Protein AF-A0A520CL35-F1 (afdb_monomer_lite)

Structure (mmCIF, N/CA/C/O backbone):
data_AF-A0A520CL35-F1
#
_entry.id   AF-A0A520CL35-F1
#
loop_
_atom_site.group_PDB
_atom_site.id
_atom_site.type_symbol
_atom_site.label_atom_id
_atom_site.label_alt_id
_atom_site.label_comp_id
_atom_site.label_asym_id
_atom_site.label_entity_id
_atom_site.label_seq_id
_atom_site.pdbx_PDB_ins_code
_atom_site.Cartn_x
_atom_site.Cartn_y
_atom_site.Cartn_z
_atom_site.occupancy
_atom_site.B_iso_or_equiv
_atom_site.auth_seq_id
_atom_site.auth_comp_id
_atom_site.auth_asym_id
_atom_site.auth_atom_id
_atom_site.pdbx_PDB_model_num
ATOM 1 N N . MET A 1 1 ? 22.402 -50.944 6.843 1.00 39.28 1 MET A N 1
ATOM 2 C CA . MET A 1 1 ? 23.433 -50.286 6.013 1.00 39.28 1 MET A CA 1
ATOM 3 C C . MET A 1 1 ? 22.703 -49.620 4.855 1.00 39.28 1 MET A C 1
ATOM 5 O O . MET A 1 1 ? 22.627 -50.189 3.781 1.00 39.28 1 MET A O 1
ATOM 9 N N . GLU A 1 2 ? 21.904 -48.573 5.047 1.00 36.03 2 GLU A N 1
ATOM 10 C CA . GLU A 1 2 ? 22.217 -47.268 5.656 1.00 36.03 2 GLU A CA 1
ATOM 11 C C . GLU A 1 2 ? 23.500 -46.657 5.095 1.00 36.03 2 GLU A C 1
ATOM 13 O O . GLU A 1 2 ? 24.588 -47.029 5.513 1.00 36.03 2 GLU A O 1
ATOM 18 N N . HIS A 1 3 ? 23.336 -45.736 4.143 1.00 33.81 3 HIS A N 1
ATOM 19 C CA . HIS A 1 3 ? 23.787 -44.357 4.310 1.00 33.81 3 HIS A CA 1
ATOM 20 C C . HIS A 1 3 ? 22.843 -43.427 3.537 1.00 33.81 3 HIS A C 1
ATOM 22 O O . HIS A 1 3 ? 22.835 -43.381 2.309 1.00 33.81 3 HIS A O 1
ATOM 28 N N . GLN A 1 4 ? 21.998 -42.730 4.299 1.00 32.56 4 GLN A N 1
ATOM 29 C CA . GLN A 1 4 ? 21.278 -41.537 3.875 1.00 32.56 4 GLN A CA 1
ATOM 30 C C . GLN A 1 4 ? 22.304 -40.413 3.688 1.00 32.56 4 GLN A C 1
ATOM 32 O O . GLN A 1 4 ? 23.063 -40.114 4.607 1.00 32.56 4 GLN A O 1
ATOM 37 N N . GLY A 1 5 ? 22.349 -39.816 2.498 1.00 34.53 5 GLY A N 1
ATOM 38 C CA . GLY A 1 5 ? 23.099 -38.588 2.254 1.00 34.53 5 GLY A CA 1
ATOM 39 C C . GLY A 1 5 ? 22.257 -37.389 2.671 1.00 34.53 5 GLY A C 1
ATOM 40 O O . GLY A 1 5 ? 21.309 -37.031 1.975 1.00 34.53 5 GLY A O 1
ATOM 41 N N . GLU A 1 6 ? 22.586 -36.801 3.818 1.00 35.53 6 GLU A N 1
ATOM 42 C CA . GLU A 1 6 ? 22.073 -35.511 4.279 1.00 35.53 6 GLU A CA 1
ATOM 43 C C . GLU A 1 6 ? 22.369 -34.410 3.250 1.00 35.53 6 GLU A C 1
ATOM 45 O O . GLU A 1 6 ? 23.521 -34.059 3.000 1.00 35.53 6 GLU A O 1
ATOM 50 N N . LEU A 1 7 ? 21.316 -33.820 2.681 1.00 34.22 7 LEU A N 1
ATOM 51 C CA . LEU A 1 7 ? 21.396 -32.530 2.002 1.00 34.22 7 LEU A CA 1
ATOM 52 C C . LEU A 1 7 ? 21.350 -31.436 3.072 1.00 34.22 7 LEU A C 1
ATOM 54 O O . LEU A 1 7 ? 20.287 -30.950 3.456 1.00 34.22 7 LEU A O 1
ATOM 58 N N . THR A 1 8 ? 22.521 -31.066 3.582 1.00 33.25 8 THR A N 1
ATOM 59 C CA . THR A 1 8 ? 22.696 -29.870 4.404 1.00 33.25 8 THR A CA 1
ATOM 60 C C . THR A 1 8 ? 22.488 -28.635 3.528 1.00 33.25 8 THR A C 1
ATOM 62 O O . THR A 1 8 ? 23.316 -28.288 2.689 1.00 33.25 8 THR A O 1
ATOM 65 N N . ALA A 1 9 ? 21.359 -27.953 3.725 1.00 31.66 9 ALA A N 1
ATOM 66 C CA . ALA A 1 9 ? 21.139 -26.610 3.210 1.00 31.66 9 ALA A CA 1
ATOM 67 C C . ALA A 1 9 ? 22.116 -25.655 3.909 1.00 31.66 9 ALA A C 1
ATOM 69 O O . ALA A 1 9 ? 21.885 -25.204 5.032 1.00 31.66 9 ALA A O 1
ATOM 70 N N . THR A 1 10 ? 23.241 -25.360 3.263 1.00 31.11 10 THR A N 1
ATOM 71 C CA . THR A 1 10 ? 24.134 -24.295 3.709 1.00 31.11 10 THR A CA 1
ATOM 72 C C . THR A 1 10 ? 23.437 -22.960 3.487 1.00 31.11 10 THR A C 1
ATOM 74 O O . THR A 1 10 ? 23.320 -22.482 2.361 1.00 31.11 10 THR A O 1
ATOM 77 N N . CYS A 1 11 ? 22.967 -22.374 4.587 1.00 28.03 11 CYS A N 1
ATOM 78 C CA . CYS A 1 11 ? 22.570 -20.979 4.691 1.00 28.03 11 CYS A CA 1
ATOM 79 C C . CYS A 1 11 ? 23.774 -20.110 4.305 1.00 28.03 11 CYS A C 1
ATOM 81 O O . CYS A 1 11 ? 24.693 -19.905 5.099 1.00 28.03 11 CYS A O 1
ATOM 83 N N . THR A 1 12 ? 23.820 -19.662 3.052 1.00 34.00 12 THR A N 1
ATOM 84 C CA . THR A 1 12 ? 24.813 -18.688 2.611 1.00 34.00 12 THR A CA 1
ATOM 85 C C . THR A 1 12 ? 24.400 -17.336 3.170 1.00 34.00 12 THR A C 1
ATOM 87 O O . THR A 1 12 ? 23.542 -16.647 2.624 1.00 34.00 12 THR A O 1
ATOM 90 N N . THR A 1 13 ? 24.998 -16.974 4.300 1.00 34.62 13 THR A N 1
ATOM 91 C CA . THR A 1 13 ? 24.974 -15.619 4.838 1.00 34.62 13 THR A CA 1
ATOM 92 C C . THR A 1 13 ? 25.443 -14.671 3.739 1.00 34.62 13 THR A C 1
ATOM 94 O O . THR A 1 13 ? 26.611 -14.710 3.346 1.00 34.62 13 THR A O 1
ATOM 97 N N . ILE A 1 14 ? 24.536 -13.838 3.224 1.00 39.62 14 ILE A N 1
ATOM 98 C CA . ILE A 1 14 ? 24.864 -12.727 2.328 1.00 39.62 14 ILE A CA 1
ATOM 99 C C . ILE A 1 14 ? 25.685 -11.737 3.162 1.00 39.62 14 ILE A C 1
ATOM 101 O O . ILE A 1 14 ? 25.154 -10.847 3.821 1.00 39.62 14 ILE A O 1
ATOM 105 N N . LYS A 1 15 ? 27.001 -11.957 3.205 1.00 32.69 15 LYS A N 1
ATOM 106 C CA . LYS A 1 15 ? 27.967 -10.963 3.658 1.00 32.69 15 LYS A CA 1
ATOM 107 C C . LYS A 1 15 ? 27.952 -9.842 2.632 1.00 32.69 15 LYS A C 1
ATOM 109 O O . LYS A 1 15 ? 28.372 -10.048 1.501 1.00 32.69 15 LYS A O 1
ATOM 114 N N . GLU A 1 16 ? 27.433 -8.696 3.059 1.00 36.59 16 GLU A N 1
ATOM 115 C CA . GLU A 1 16 ? 27.820 -7.369 2.579 1.00 36.59 16 GLU A CA 1
ATOM 116 C C . GLU A 1 16 ? 28.024 -7.283 1.062 1.00 36.59 16 GLU A C 1
ATOM 118 O O . GLU A 1 16 ? 29.105 -6.955 0.573 1.00 36.59 16 GLU A O 1
ATOM 123 N N . MET A 1 17 ? 26.950 -7.499 0.295 1.00 31.75 17 MET A N 1
ATOM 124 C CA . MET A 1 17 ? 26.860 -6.780 -0.969 1.00 31.75 17 MET A CA 1
ATOM 125 C C . MET A 1 17 ? 26.770 -5.303 -0.599 1.00 31.75 17 MET A C 1
ATOM 127 O O . MET A 1 17 ? 25.707 -4.808 -0.228 1.00 31.75 17 MET A O 1
ATOM 131 N N . HIS A 1 18 ? 27.912 -4.617 -0.654 1.00 28.62 18 HIS A N 1
ATOM 132 C CA . HIS A 1 18 ? 27.962 -3.180 -0.853 1.00 28.62 18 HIS A CA 1
ATOM 133 C C . HIS A 1 18 ? 27.168 -2.901 -2.130 1.00 28.62 18 HIS A C 1
ATOM 135 O O . HIS A 1 18 ? 27.704 -2.907 -3.237 1.00 28.62 18 HIS A O 1
ATOM 141 N N . ILE A 1 19 ? 25.859 -2.706 -1.980 1.00 35.34 19 ILE A N 1
ATOM 142 C CA . ILE A 1 19 ? 25.048 -2.025 -2.971 1.00 35.34 19 ILE A CA 1
ATOM 143 C C . ILE A 1 19 ? 25.606 -0.609 -2.943 1.00 35.34 19 ILE A C 1
ATOM 145 O O . ILE A 1 19 ? 25.191 0.226 -2.142 1.00 35.34 19 ILE A O 1
ATOM 149 N N . MET A 1 20 ? 26.620 -0.356 -3.770 1.00 28.45 20 MET A N 1
ATOM 150 C CA . MET A 1 20 ? 26.903 0.992 -4.220 1.00 28.45 20 MET A CA 1
ATOM 151 C C . MET A 1 20 ? 25.646 1.396 -4.979 1.00 28.45 20 MET A C 1
ATOM 153 O O . MET A 1 20 ? 25.518 1.136 -6.172 1.00 28.45 20 MET A O 1
ATOM 157 N N . ALA A 1 21 ? 24.663 1.931 -4.253 1.00 32.97 21 ALA A N 1
ATOM 158 C CA . ALA A 1 21 ? 23.584 2.685 -4.843 1.00 32.97 21 ALA A CA 1
ATOM 159 C C . ALA A 1 21 ? 24.293 3.829 -5.554 1.00 32.97 21 ALA A C 1
ATOM 161 O O . ALA A 1 21 ? 24.727 4.793 -4.924 1.00 32.97 21 ALA A O 1
ATOM 162 N N . THR A 1 22 ? 24.542 3.650 -6.849 1.00 36.41 22 THR A N 1
ATOM 163 C CA . THR A 1 22 ? 25.027 4.719 -7.697 1.00 36.41 22 THR A CA 1
ATOM 164 C C . THR A 1 22 ? 23.965 5.790 -7.571 1.00 36.41 22 THR A C 1
ATOM 166 O O . THR A 1 22 ? 22.842 5.617 -8.043 1.00 36.41 22 THR A O 1
ATOM 169 N N . VAL A 1 23 ? 24.279 6.844 -6.820 1.00 36.47 23 VAL A N 1
ATOM 170 C CA . VAL A 1 23 ? 23.448 8.035 -6.769 1.00 36.47 23 VAL A CA 1
ATOM 171 C C . VAL A 1 23 ? 23.358 8.471 -8.219 1.00 36.47 23 VAL A C 1
ATOM 173 O O . VAL A 1 23 ? 24.362 8.870 -8.809 1.00 36.47 23 VAL A O 1
ATOM 176 N N . ILE A 1 24 ? 22.187 8.296 -8.828 1.00 42.53 24 ILE A N 1
ATOM 177 C CA . ILE A 1 24 ? 21.908 8.847 -10.145 1.00 42.53 24 ILE A CA 1
ATOM 178 C C . ILE A 1 24 ? 21.856 10.351 -9.904 1.00 42.53 24 ILE A C 1
ATOM 180 O O . ILE A 1 24 ? 20.818 10.903 -9.550 1.00 42.53 24 ILE A O 1
ATOM 184 N N . VAL A 1 25 ? 23.020 10.995 -9.979 1.00 41.44 25 VAL A N 1
ATOM 185 C CA . VAL A 1 25 ? 23.134 12.445 -9.901 1.00 41.44 25 VAL A CA 1
ATOM 186 C C . VAL A 1 25 ? 22.386 12.965 -11.119 1.00 41.44 25 VAL A C 1
ATOM 188 O O . VAL A 1 25 ? 22.816 12.771 -12.257 1.00 41.44 25 VAL A O 1
ATOM 191 N N . ALA A 1 26 ? 21.211 13.548 -10.889 1.00 45.88 26 ALA A N 1
ATOM 192 C CA . ALA A 1 26 ? 20.504 14.268 -11.930 1.00 45.88 26 ALA A CA 1
ATOM 193 C C . ALA A 1 26 ? 21.436 15.397 -12.405 1.00 45.88 26 ALA A C 1
ATOM 195 O O . ALA A 1 26 ? 21.879 16.186 -11.569 1.00 45.88 26 ALA A O 1
ATOM 196 N N . PRO A 1 27 ? 21.794 15.472 -13.698 1.00 44.88 27 PRO A N 1
ATOM 197 C CA . PRO A 1 27 ? 22.591 16.580 -14.188 1.00 44.88 27 PRO A CA 1
ATOM 198 C C . PRO A 1 27 ? 21.788 17.870 -14.002 1.00 44.88 27 PRO A C 1
ATOM 200 O O . PRO A 1 27 ? 20.633 17.962 -14.425 1.00 44.88 27 PRO A O 1
ATOM 203 N N . GLU A 1 28 ? 22.400 18.847 -13.335 1.00 40.16 28 GLU A N 1
ATOM 204 C CA . GLU A 1 28 ? 21.839 20.180 -13.155 1.00 40.16 28 GLU A CA 1
ATOM 205 C C . GLU A 1 28 ? 21.703 20.860 -14.523 1.00 40.16 28 GLU A C 1
ATOM 207 O O . GLU A 1 28 ? 22.684 21.131 -15.215 1.00 40.16 28 GLU A O 1
ATOM 212 N N . GLY A 1 29 ? 20.464 21.121 -14.933 1.00 42.72 29 GLY A N 1
ATOM 213 C CA . GLY A 1 29 ? 20.152 21.870 -16.142 1.00 42.72 29 GLY A CA 1
ATOM 214 C C . GLY A 1 29 ? 18.674 22.271 -16.153 1.00 42.72 29 GLY A C 1
ATOM 215 O O . GLY A 1 29 ? 17.830 21.452 -15.792 1.00 42.72 29 GLY A O 1
ATOM 216 N N . PRO A 1 30 ? 18.324 23.499 -16.571 1.00 35.75 30 PRO A N 1
ATOM 217 C CA . PRO A 1 30 ? 16.993 24.075 -16.349 1.00 35.75 30 PRO A CA 1
ATOM 218 C C . PRO A 1 30 ? 15.834 23.422 -17.131 1.00 35.75 30 PRO A C 1
ATOM 220 O O . PRO A 1 30 ? 14.694 23.822 -16.927 1.00 35.75 30 PRO A O 1
ATOM 223 N N . TYR A 1 31 ? 16.090 22.432 -18.002 1.00 46.78 31 TYR A N 1
ATOM 224 C CA . TYR A 1 31 ? 15.076 21.830 -18.889 1.00 46.78 31 TYR A CA 1
ATOM 225 C C . TYR A 1 31 ? 15.299 20.342 -19.228 1.00 46.78 31 TYR A C 1
ATOM 227 O O . TYR A 1 31 ? 14.801 19.862 -20.243 1.00 46.78 31 TYR A O 1
ATOM 235 N N . SER A 1 32 ? 16.050 19.582 -18.426 1.00 54.56 32 SER A N 1
ATOM 236 C CA . SER A 1 32 ? 16.087 18.126 -18.637 1.00 54.56 32 SER A CA 1
ATOM 237 C C . SER A 1 32 ? 14.826 17.506 -18.038 1.00 54.56 32 SER A C 1
ATOM 239 O O . SER A 1 32 ? 14.590 17.734 -16.854 1.00 54.56 32 SER A O 1
ATOM 241 N N . PRO A 1 33 ? 14.020 16.728 -18.783 1.00 63.91 33 PRO A N 1
ATOM 242 C CA . PRO A 1 33 ? 12.884 16.044 -18.188 1.00 63.91 33 PRO A CA 1
ATOM 243 C C . PRO A 1 33 ? 13.415 15.091 -17.099 1.00 63.91 33 PRO A C 1
ATOM 245 O O . PRO A 1 33 ? 14.422 14.390 -17.281 1.00 63.91 33 PRO A O 1
ATOM 248 N N . ILE A 1 34 ? 12.777 15.142 -15.931 1.00 74.56 34 ILE A N 1
ATOM 249 C CA . ILE A 1 34 ? 13.113 14.365 -14.733 1.00 74.56 34 ILE A CA 1
ATOM 250 C C . ILE A 1 34 ? 11.932 13.441 -14.467 1.00 74.56 34 ILE A C 1
ATOM 252 O O . ILE A 1 34 ? 10.786 13.872 -14.567 1.00 74.56 34 ILE A O 1
ATOM 256 N N . ALA A 1 35 ? 12.217 12.187 -14.119 1.00 80.19 35 ALA A N 1
ATOM 257 C CA . ALA A 1 35 ? 11.187 11.261 -13.679 1.00 80.19 35 ALA A CA 1
ATOM 258 C C . ALA A 1 35 ? 10.477 11.831 -12.441 1.00 80.19 35 ALA A C 1
ATOM 260 O O . ALA A 1 35 ? 11.110 12.082 -11.413 1.00 80.19 35 ALA A O 1
ATOM 261 N N . GLY A 1 36 ? 9.172 12.050 -12.563 1.00 75.81 36 GLY A N 1
ATOM 262 C CA . GLY A 1 36 ? 8.303 12.389 -11.450 1.00 75.81 36 GLY A CA 1
ATOM 263 C C . GLY A 1 36 ? 8.026 11.175 -10.553 1.00 75.81 36 GLY A C 1
ATOM 264 O O . GLY A 1 36 ? 8.437 10.054 -10.868 1.00 75.81 36 GLY A O 1
ATOM 265 N N . PRO A 1 37 ? 7.310 11.378 -9.434 1.00 75.00 37 PRO A N 1
ATOM 266 C CA . PRO A 1 37 ? 6.935 10.296 -8.520 1.00 75.00 37 PRO A CA 1
ATOM 267 C C . PRO A 1 37 ? 6.114 9.197 -9.212 1.00 75.00 37 PRO A C 1
ATOM 269 O O . PRO A 1 37 ? 6.293 8.016 -8.915 1.00 75.00 37 PRO A O 1
ATOM 272 N N . ASP A 1 38 ? 5.298 9.577 -10.196 1.00 82.56 38 ASP A N 1
ATOM 273 C CA . ASP A 1 38 ? 4.404 8.665 -10.912 1.00 82.56 38 ASP A CA 1
ATOM 274 C C . ASP A 1 38 ? 5.010 8.130 -12.210 1.00 82.56 38 ASP A C 1
ATOM 276 O O . ASP A 1 38 ? 4.367 7.361 -12.924 1.00 82.56 38 ASP A O 1
ATOM 280 N N . SER A 1 39 ? 6.263 8.459 -12.527 1.00 85.38 39 SER A N 1
ATOM 281 C CA . SER A 1 39 ? 6.890 7.983 -13.756 1.00 85.38 39 SER A CA 1
ATOM 282 C C . SER A 1 39 ? 7.257 6.498 -13.662 1.00 85.38 39 SER A C 1
ATOM 284 O O . SER A 1 39 ? 7.782 5.999 -12.660 1.00 85.38 39 SER A O 1
ATOM 286 N N . LEU A 1 40 ? 6.995 5.765 -14.740 1.00 88.12 40 LEU A N 1
ATOM 287 C CA . LEU A 1 40 ? 7.548 4.436 -14.947 1.00 88.12 40 LEU A CA 1
ATOM 288 C C . LEU A 1 40 ? 9.016 4.595 -15.332 1.00 88.12 40 LEU A C 1
ATOM 290 O O . LEU A 1 40 ? 9.324 5.257 -16.320 1.00 88.12 40 LEU A O 1
ATOM 294 N N . THR A 1 41 ? 9.916 3.982 -14.567 1.00 91.19 41 THR A N 1
ATOM 295 C CA . THR A 1 41 ? 11.361 4.081 -14.788 1.00 91.19 41 THR A CA 1
ATOM 296 C C . THR A 1 41 ? 11.962 2.742 -15.200 1.00 91.19 41 THR A C 1
ATOM 298 O O . THR A 1 41 ? 11.488 1.663 -14.838 1.00 91.19 41 THR A O 1
ATOM 301 N N . PHE A 1 42 ? 13.039 2.820 -15.970 1.00 90.88 42 PHE A N 1
ATOM 302 C CA . PHE A 1 42 ? 13.858 1.701 -16.397 1.00 90.88 42 PHE A CA 1
ATOM 303 C C . PHE A 1 42 ? 15.332 2.097 -16.294 1.00 90.88 42 PHE A C 1
ATOM 305 O O . PHE A 1 42 ? 15.719 3.199 -16.677 1.00 90.88 42 PHE A O 1
ATOM 312 N N . CYS A 1 43 ? 16.165 1.181 -15.808 1.00 89.44 43 CYS A N 1
ATOM 313 C CA . CYS A 1 43 ? 17.615 1.317 -15.840 1.00 89.44 43 CYS A CA 1
ATOM 314 C C . CYS A 1 43 ? 18.223 0.006 -16.350 1.00 89.44 43 CYS A C 1
ATOM 316 O O . CYS A 1 43 ? 17.897 -1.065 -15.834 1.00 89.44 43 CYS A O 1
ATOM 318 N N . GLY A 1 44 ? 19.066 0.073 -17.378 1.00 88.94 44 GLY A N 1
ATOM 319 C CA . GLY A 1 44 ? 19.664 -1.105 -18.009 1.00 88.94 44 GLY A CA 1
ATOM 320 C C . GLY A 1 44 ? 20.177 -0.818 -19.417 1.00 88.94 44 GLY A C 1
ATOM 321 O O . GLY A 1 44 ? 20.364 0.334 -19.779 1.00 88.94 44 GLY A O 1
ATOM 322 N N . GLY A 1 45 ? 20.400 -1.856 -20.224 1.00 90.00 45 GLY A N 1
ATOM 323 C CA . GLY A 1 45 ? 20.848 -1.694 -21.614 1.00 90.00 45 GLY A CA 1
ATOM 324 C C . GLY A 1 45 ? 19.713 -1.395 -22.602 1.00 90.00 45 GLY A C 1
ATOM 325 O O . GLY A 1 45 ? 18.573 -1.820 -22.385 1.00 90.00 45 GLY A O 1
ATOM 326 N N . LEU A 1 46 ? 20.036 -0.747 -23.732 1.00 89.94 46 LEU A N 1
ATOM 327 C CA . LEU A 1 46 ? 19.077 -0.424 -24.807 1.00 89.94 46 LEU A CA 1
ATOM 328 C C . LEU A 1 46 ? 18.308 -1.644 -25.320 1.00 89.94 46 LEU A C 1
ATOM 330 O O . LEU A 1 46 ? 17.097 -1.577 -25.513 1.00 89.94 46 LEU A O 1
ATOM 334 N N . LEU A 1 47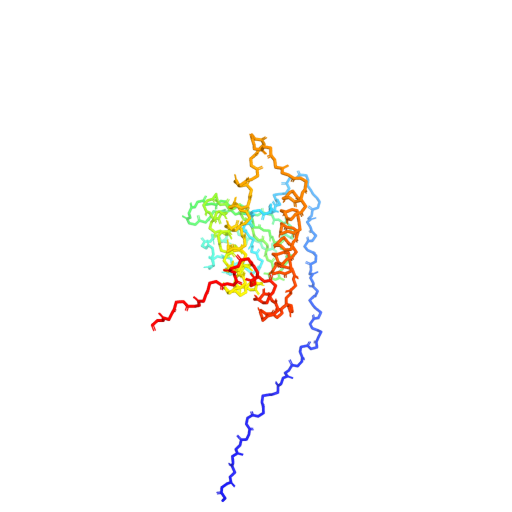 ? 18.982 -2.785 -25.487 1.00 90.38 47 LEU A N 1
ATOM 335 C CA . LEU A 1 47 ? 18.331 -4.010 -25.958 1.00 90.38 47 LEU A CA 1
ATOM 336 C C . LEU A 1 47 ? 17.234 -4.484 -24.991 1.00 90.38 47 LEU A C 1
ATOM 338 O O . LEU A 1 47 ? 16.171 -4.937 -25.414 1.00 90.38 47 LEU A O 1
ATOM 342 N N . ALA A 1 48 ? 17.479 -4.370 -23.684 1.00 90.81 48 ALA A N 1
ATOM 343 C CA . ALA A 1 48 ? 16.504 -4.737 -22.664 1.00 90.81 48 ALA A CA 1
ATOM 344 C C . ALA A 1 48 ? 15.342 -3.734 -22.609 1.00 90.81 48 ALA A C 1
ATOM 346 O O . ALA A 1 48 ? 14.196 -4.155 -22.444 1.00 90.81 48 ALA A O 1
ATOM 347 N N . LEU A 1 49 ? 15.623 -2.442 -22.807 1.00 90.38 49 LEU A N 1
ATOM 348 C CA . LEU A 1 49 ? 14.608 -1.395 -22.921 1.00 90.38 49 LEU A CA 1
ATOM 349 C C . LEU A 1 49 ? 13.664 -1.668 -24.101 1.00 90.38 49 LEU A C 1
ATOM 351 O O . LEU A 1 49 ? 12.450 -1.737 -23.912 1.00 90.38 49 LEU A O 1
ATOM 355 N N . SER A 1 50 ? 14.226 -1.915 -25.289 1.00 92.56 50 SER A N 1
ATOM 356 C CA . SER A 1 50 ? 13.460 -2.235 -26.497 1.00 92.56 50 SER A CA 1
ATOM 357 C C . SER A 1 50 ? 12.621 -3.504 -26.317 1.00 92.56 50 SER A C 1
ATOM 359 O O . SER A 1 50 ? 11.417 -3.496 -26.558 1.00 92.56 50 SER A O 1
ATOM 361 N N . LYS A 1 51 ? 13.209 -4.582 -25.781 1.00 92.44 51 LYS A N 1
ATOM 362 C CA . LYS A 1 51 ? 12.496 -5.849 -25.561 1.00 92.44 51 LYS A CA 1
ATOM 363 C C . LYS A 1 51 ? 11.350 -5.735 -24.551 1.00 92.44 51 LYS A C 1
ATOM 365 O O . LYS A 1 51 ? 10.323 -6.384 -24.727 1.00 92.44 51 LYS A O 1
ATOM 370 N N . ARG A 1 52 ? 11.540 -4.982 -23.463 1.00 91.69 52 ARG A N 1
ATOM 371 C CA . ARG A 1 52 ? 10.565 -4.904 -22.363 1.00 91.69 52 ARG A CA 1
ATOM 372 C C . ARG A 1 52 ? 9.437 -3.917 -22.645 1.00 91.69 52 ARG A C 1
ATOM 374 O O . ARG A 1 52 ? 8.312 -4.169 -22.227 1.00 91.69 52 ARG A O 1
ATOM 381 N N . HIS A 1 53 ? 9.744 -2.814 -23.319 1.00 91.62 53 HIS A N 1
ATOM 382 C CA . HIS A 1 53 ? 8.810 -1.704 -23.504 1.00 91.62 53 HIS A CA 1
ATOM 383 C C . HIS A 1 53 ? 8.437 -1.452 -24.973 1.00 91.62 53 HIS A C 1
ATOM 385 O O . HIS A 1 53 ? 7.639 -0.563 -25.247 1.00 91.62 53 HIS A O 1
ATOM 391 N N . GLY A 1 54 ? 8.975 -2.230 -25.918 1.00 90.88 54 GLY A N 1
ATOM 392 C CA . GLY A 1 54 ? 8.659 -2.110 -27.347 1.00 90.88 54 GLY A CA 1
ATOM 393 C C . GLY A 1 54 ? 9.160 -0.812 -27.979 1.00 90.88 54 GLY A C 1
ATOM 394 O O . GLY A 1 54 ? 8.638 -0.388 -29.003 1.00 90.88 54 GLY A O 1
ATOM 395 N N . ILE A 1 55 ? 10.129 -0.159 -27.342 1.00 92.25 55 ILE A N 1
ATOM 396 C CA . ILE A 1 55 ? 10.650 1.138 -27.760 1.00 92.25 55 ILE A CA 1
ATOM 397 C C . ILE A 1 55 ? 11.642 0.947 -28.908 1.00 92.25 55 ILE A C 1
ATOM 399 O O . ILE A 1 55 ? 12.515 0.073 -28.842 1.00 92.25 55 ILE A O 1
ATOM 403 N N . ASP A 1 56 ? 11.53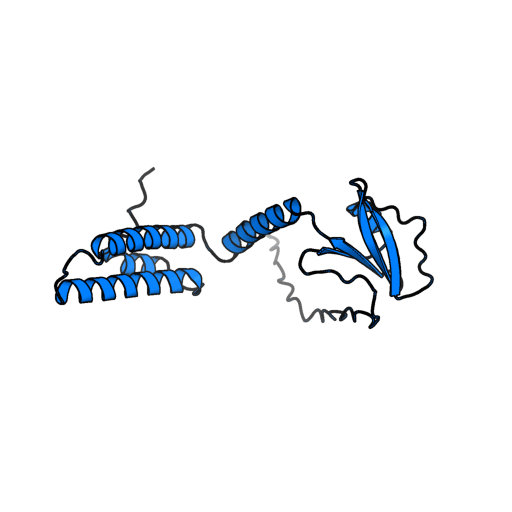8 1.791 -29.935 1.00 90.88 56 ASP A N 1
ATOM 404 C CA . ASP A 1 56 ? 12.546 1.873 -30.989 1.00 90.88 56 ASP A CA 1
ATOM 405 C C . ASP A 1 56 ? 13.798 2.596 -30.473 1.00 90.88 56 ASP A C 1
ATOM 407 O O . ASP A 1 56 ? 13.748 3.764 -30.072 1.00 90.88 56 ASP A O 1
ATOM 411 N N . THR A 1 57 ? 14.919 1.875 -30.469 1.00 90.31 57 THR A N 1
ATOM 412 C CA . THR A 1 57 ? 16.232 2.351 -30.019 1.00 90.31 57 THR A CA 1
ATOM 413 C C . THR A 1 57 ? 17.233 2.497 -31.164 1.00 90.31 57 THR A C 1
ATOM 415 O O . THR A 1 57 ? 18.398 2.781 -30.901 1.00 90.31 57 THR A O 1
ATOM 418 N N . ALA A 1 58 ? 16.828 2.296 -32.425 1.00 88.31 58 ALA A N 1
ATOM 419 C CA . ALA A 1 58 ? 17.749 2.249 -33.567 1.00 88.31 58 ALA A CA 1
ATOM 420 C C . ALA A 1 58 ? 18.545 3.551 -33.769 1.00 88.31 58 ALA A C 1
ATOM 422 O O . ALA A 1 58 ? 19.673 3.518 -34.251 1.00 88.31 58 ALA A O 1
ATOM 423 N N . ASN A 1 59 ? 17.971 4.688 -33.365 1.00 86.31 59 ASN A N 1
ATOM 424 C CA . ASN A 1 59 ? 18.566 6.016 -33.527 1.00 86.31 59 ASN A CA 1
ATOM 425 C C . ASN A 1 59 ? 19.269 6.542 -32.259 1.00 86.31 59 ASN A C 1
ATOM 427 O O . ASN A 1 59 ? 19.610 7.724 -32.196 1.00 86.31 59 ASN A O 1
ATOM 431 N N . MET A 1 60 ? 19.450 5.706 -31.232 1.00 90.06 60 MET A N 1
ATOM 432 C CA . MET A 1 60 ? 20.082 6.109 -29.973 1.00 90.06 60 MET A CA 1
ATOM 433 C C . MET A 1 60 ? 21.569 5.768 -30.000 1.00 90.06 60 MET A C 1
ATOM 435 O O . MET A 1 60 ? 21.939 4.597 -29.993 1.00 90.06 60 MET A O 1
ATOM 439 N N . ALA A 1 61 ? 22.414 6.797 -30.018 1.00 86.44 61 ALA A N 1
ATOM 440 C CA . ALA A 1 61 ? 23.863 6.650 -29.969 1.00 86.44 61 ALA A CA 1
ATOM 441 C C . ALA A 1 61 ? 24.386 6.774 -28.529 1.00 86.44 61 ALA A C 1
ATOM 443 O O . ALA A 1 61 ? 23.928 7.614 -27.749 1.00 86.44 61 ALA A O 1
ATOM 444 N N . ASP A 1 62 ? 25.378 5.957 -28.196 1.00 83.94 62 ASP A N 1
ATOM 445 C CA . ASP A 1 62 ? 26.145 5.947 -26.946 1.00 83.94 62 ASP A CA 1
ATOM 446 C C . ASP A 1 62 ? 27.314 6.954 -26.964 1.00 83.94 62 ASP A C 1
ATOM 448 O O . ASP A 1 62 ? 28.315 6.805 -26.266 1.00 83.94 62 ASP A O 1
ATOM 452 N N . ASP A 1 63 ? 27.187 8.014 -27.763 1.00 81.06 63 ASP A N 1
ATOM 453 C CA . ASP A 1 63 ? 28.255 8.970 -28.053 1.00 81.06 63 ASP A CA 1
ATOM 454 C C . ASP A 1 63 ? 28.422 10.056 -26.980 1.00 81.06 63 ASP A C 1
ATOM 456 O O . ASP A 1 63 ? 29.503 10.634 -26.840 1.00 81.06 63 ASP A O 1
ATOM 460 N N . GLN A 1 64 ? 27.371 10.339 -26.203 1.00 81.50 64 GLN A N 1
ATOM 461 C CA . GLN A 1 64 ? 27.368 11.443 -25.247 1.00 81.50 64 GLN A CA 1
ATOM 462 C C . GLN A 1 64 ? 26.590 11.125 -23.964 1.00 81.50 64 GLN A C 1
ATOM 464 O O . GLN A 1 64 ? 25.360 11.028 -23.957 1.00 81.50 64 GLN A O 1
ATOM 469 N N . ILE A 1 65 ? 27.310 11.027 -22.840 1.00 81.69 65 ILE A N 1
ATOM 470 C CA . ILE A 1 65 ? 26.709 10.854 -21.507 1.00 81.69 65 ILE A CA 1
ATOM 471 C C . ILE A 1 65 ? 25.799 12.046 -21.194 1.00 81.69 65 ILE A C 1
ATOM 473 O O . ILE A 1 65 ? 26.154 13.203 -21.415 1.00 81.69 65 ILE A O 1
ATOM 477 N N . GLY A 1 66 ? 24.613 11.756 -20.663 1.00 76.88 66 GLY A N 1
ATOM 478 C CA . GLY A 1 66 ? 23.610 12.750 -20.296 1.00 76.88 66 GLY A CA 1
ATOM 479 C C . GLY A 1 66 ? 22.706 13.189 -21.447 1.00 76.88 66 GLY A C 1
ATOM 480 O O . GLY A 1 66 ? 21.690 13.831 -21.180 1.00 76.88 66 GLY A O 1
ATOM 481 N N . ARG A 1 67 ? 23.007 12.811 -22.699 1.00 83.31 67 ARG A N 1
ATOM 482 C CA . ARG A 1 67 ? 22.126 13.073 -23.843 1.00 83.31 67 ARG A CA 1
ATOM 483 C C . ARG A 1 67 ? 20.785 12.371 -23.648 1.00 83.31 67 ARG A C 1
ATOM 485 O O . ARG A 1 67 ? 20.745 11.208 -23.247 1.00 83.31 67 ARG A O 1
ATOM 492 N N . ILE A 1 68 ? 19.703 13.099 -23.923 1.00 86.94 68 ILE A N 1
ATOM 493 C CA . ILE A 1 68 ? 18.323 12.626 -23.790 1.00 86.94 68 ILE A CA 1
ATOM 494 C C . ILE A 1 68 ? 17.737 12.444 -25.188 1.00 86.94 68 ILE A C 1
ATOM 496 O O . ILE A 1 68 ? 17.795 13.349 -26.019 1.00 86.94 68 ILE A O 1
ATOM 500 N N . TYR A 1 69 ? 17.170 11.271 -25.420 1.00 90.12 69 TYR A N 1
ATOM 501 C CA . TYR A 1 69 ? 16.424 10.895 -26.606 1.00 90.12 69 TYR A CA 1
ATOM 502 C C . TYR A 1 69 ? 14.942 10.830 -26.254 1.00 90.12 69 TYR A C 1
ATOM 504 O O . TYR A 1 69 ? 14.575 10.318 -25.197 1.00 90.12 69 TYR A O 1
ATOM 512 N N . GLU A 1 70 ? 14.098 11.326 -27.149 1.00 92.00 70 GLU A N 1
ATOM 513 C CA . GLU A 1 70 ? 12.651 11.177 -27.060 1.00 92.00 70 GLU A CA 1
ATOM 514 C C . GLU A 1 70 ? 12.200 10.128 -28.077 1.00 92.00 70 GLU A C 1
ATOM 516 O O . GLU A 1 70 ? 12.624 10.139 -29.233 1.00 92.00 70 GLU A O 1
ATOM 521 N N . THR A 1 71 ? 11.364 9.195 -27.642 1.00 93.38 71 THR A N 1
ATOM 522 C CA . THR A 1 71 ? 10.846 8.105 -28.476 1.00 93.38 71 THR A CA 1
ATOM 523 C C . THR A 1 71 ? 9.456 7.705 -27.993 1.00 93.38 71 THR A C 1
ATOM 525 O O . THR A 1 71 ? 9.015 8.163 -26.941 1.00 93.38 71 THR A O 1
ATOM 528 N N . LYS A 1 72 ? 8.741 6.872 -28.750 1.00 92.62 72 LYS 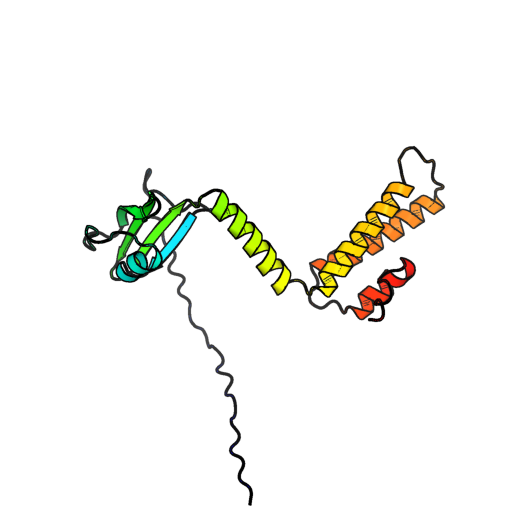A N 1
ATOM 529 C CA . LYS A 1 72 ? 7.400 6.407 -28.384 1.00 92.62 72 LYS A CA 1
ATOM 530 C C . LYS A 1 72 ? 7.345 4.893 -28.286 1.00 92.62 72 LYS A C 1
ATOM 532 O O . LYS A 1 72 ? 8.019 4.191 -29.037 1.00 92.62 72 LYS A O 1
ATOM 537 N N . ASP A 1 73 ? 6.538 4.405 -27.354 1.00 92.38 73 ASP A N 1
ATOM 538 C CA . ASP A 1 73 ? 6.188 2.988 -27.287 1.00 92.38 73 ASP A CA 1
ATOM 539 C C . ASP A 1 73 ? 5.085 2.633 -28.312 1.00 92.38 73 ASP A C 1
ATOM 541 O O . ASP A 1 73 ? 4.526 3.528 -28.960 1.00 92.38 73 ASP A O 1
ATOM 545 N N . PRO A 1 74 ? 4.736 1.342 -28.479 1.00 93.31 74 PRO A N 1
ATOM 546 C CA . PRO A 1 74 ? 3.694 0.919 -29.418 1.00 93.31 74 PRO A CA 1
ATOM 547 C C . PRO A 1 74 ? 2.299 1.481 -29.111 1.00 93.31 74 PRO A C 1
ATOM 549 O O . PRO A 1 74 ? 1.446 1.512 -29.995 1.00 93.31 74 PRO A O 1
ATOM 552 N N . ASN A 1 75 ? 2.068 1.928 -27.874 1.00 91.06 75 ASN A N 1
ATOM 553 C CA . ASN A 1 75 ? 0.812 2.530 -27.435 1.00 91.06 75 ASN A CA 1
ATOM 554 C C . ASN A 1 75 ? 0.804 4.058 -27.642 1.00 91.06 75 ASN A C 1
ATOM 556 O O . ASN A 1 75 ? -0.208 4.709 -27.397 1.00 91.06 75 ASN A O 1
ATOM 560 N N . GLY A 1 76 ? 1.910 4.635 -28.121 1.00 90.88 76 GLY A N 1
ATOM 561 C CA . GLY A 1 76 ? 2.052 6.058 -28.409 1.00 90.88 76 GLY A CA 1
ATOM 562 C C . GLY A 1 76 ? 2.528 6.908 -27.229 1.00 90.88 76 GLY A C 1
ATOM 563 O O . GLY A 1 76 ? 2.580 8.132 -27.378 1.00 90.88 76 GLY A O 1
ATOM 564 N N . HIS A 1 77 ? 2.902 6.308 -26.093 1.00 90.88 77 HIS A N 1
ATOM 565 C CA . HIS A 1 77 ? 3.412 7.056 -24.943 1.00 90.88 77 HIS A CA 1
ATOM 566 C C . HIS A 1 77 ? 4.852 7.501 -25.176 1.00 90.88 77 HIS A C 1
ATOM 568 O O . HIS A 1 77 ? 5.691 6.718 -25.624 1.00 90.88 77 HIS A O 1
ATOM 574 N N . THR A 1 78 ? 5.145 8.750 -24.823 1.00 91.69 78 THR A N 1
ATOM 575 C CA . THR A 1 78 ? 6.483 9.327 -24.944 1.00 91.69 78 THR A CA 1
ATOM 576 C C . THR A 1 78 ? 7.400 8.834 -23.829 1.00 91.69 78 THR A C 1
ATOM 578 O O . THR A 1 78 ? 7.085 8.970 -22.650 1.00 91.69 78 THR A O 1
ATOM 581 N N . TRP A 1 79 ? 8.561 8.316 -24.213 1.00 93.56 79 TRP A N 1
ATOM 582 C CA . TRP A 1 79 ? 9.659 7.936 -23.338 1.00 93.56 79 TRP A CA 1
ATOM 583 C C . TRP A 1 79 ? 10.842 8.877 -23.521 1.00 93.56 79 TRP A C 1
ATOM 585 O O . TRP A 1 79 ? 11.238 9.196 -24.643 1.00 93.56 79 TRP A O 1
ATOM 595 N N . PHE A 1 80 ? 11.455 9.238 -22.401 1.00 92.81 80 PHE A N 1
ATOM 596 C CA . PHE A 1 80 ? 12.717 9.955 -22.342 1.00 92.81 80 PHE A CA 1
ATOM 597 C C . PHE A 1 80 ? 13.819 8.976 -21.964 1.00 92.81 80 PHE A C 1
ATOM 599 O O . PHE A 1 80 ? 13.768 8.353 -20.904 1.00 92.81 80 PHE A O 1
ATOM 606 N N . VAL A 1 81 ? 14.817 8.834 -22.829 1.00 91.94 81 VAL A N 1
ATOM 607 C CA . VAL A 1 81 ? 15.897 7.856 -22.696 1.00 91.94 81 VAL A CA 1
ATOM 608 C C . VAL A 1 81 ? 17.226 8.591 -22.614 1.00 91.94 81 VAL A C 1
ATOM 610 O O . VAL A 1 81 ? 17.598 9.325 -23.520 1.00 91.94 81 VAL A O 1
ATOM 613 N N . ARG A 1 82 ? 17.949 8.410 -21.517 1.00 90.00 82 ARG A N 1
ATOM 614 C CA . ARG A 1 82 ? 19.217 9.064 -21.212 1.00 90.00 82 ARG A CA 1
ATOM 615 C C . ARG A 1 82 ? 20.350 8.052 -21.190 1.00 90.00 82 ARG A C 1
ATOM 617 O O . ARG A 1 82 ? 20.267 7.042 -20.490 1.00 90.00 82 ARG A O 1
ATOM 624 N N . PHE A 1 83 ? 21.439 8.369 -21.879 1.00 87.19 83 PHE A N 1
ATOM 625 C CA . PHE A 1 83 ? 22.668 7.590 -21.768 1.00 87.19 83 PHE A CA 1
ATOM 626 C C . PHE A 1 83 ? 23.416 7.941 -20.477 1.00 87.19 83 PHE A C 1
ATOM 628 O O . PHE A 1 83 ? 23.690 9.115 -20.221 1.00 87.19 83 PHE A O 1
ATOM 635 N N . LEU A 1 84 ? 23.743 6.940 -19.656 1.00 83.06 84 LEU A N 1
ATOM 636 C CA . LEU A 1 84 ? 24.501 7.120 -18.411 1.00 83.06 84 LEU A CA 1
ATOM 637 C C . LEU A 1 84 ? 25.965 6.656 -18.522 1.00 83.06 84 LEU A C 1
ATOM 639 O O . LEU A 1 84 ? 26.731 6.862 -17.584 1.00 83.06 84 LEU A O 1
ATOM 643 N N . GLY A 1 85 ? 26.354 6.074 -19.659 1.00 79.81 85 GLY A N 1
ATOM 644 C CA . GLY A 1 85 ? 27.660 5.448 -19.887 1.00 79.81 85 GLY A CA 1
ATOM 645 C C . GLY A 1 85 ? 27.506 3.957 -20.177 1.00 79.81 85 GLY A C 1
ATOM 646 O O . GLY A 1 85 ? 26.633 3.322 -19.602 1.00 79.81 85 GLY A O 1
ATOM 647 N N . ASP A 1 86 ? 28.316 3.396 -21.075 1.00 80.25 86 ASP A N 1
ATOM 648 C CA . ASP A 1 86 ? 28.168 2.015 -21.561 1.00 80.25 86 ASP A CA 1
ATOM 649 C C . ASP A 1 86 ? 28.293 0.997 -20.406 1.00 80.25 86 ASP A C 1
ATOM 651 O O . ASP A 1 86 ? 29.268 1.073 -19.649 1.00 80.25 86 ASP A O 1
ATOM 655 N N . PRO A 1 87 ? 27.335 0.065 -20.199 1.00 81.88 87 PRO A N 1
ATOM 656 C CA . PRO A 1 87 ? 26.126 -0.241 -20.989 1.00 81.88 87 PRO A CA 1
ATOM 657 C C . PRO A 1 87 ? 24.813 0.314 -20.412 1.00 81.88 87 PRO A C 1
ATOM 659 O O . PRO A 1 87 ? 23.726 -0.188 -20.709 1.00 81.88 87 PRO A O 1
ATOM 662 N N . PHE A 1 88 ? 24.886 1.308 -19.537 1.00 87.25 88 PHE A N 1
ATOM 663 C CA . PHE A 1 88 ? 23.774 1.825 -18.757 1.00 87.25 88 PHE A CA 1
ATOM 664 C C . PHE A 1 88 ? 23.020 2.968 -19.435 1.00 87.25 88 PHE A C 1
ATOM 666 O O . PHE A 1 88 ? 23.551 4.017 -19.807 1.00 87.25 88 PHE A O 1
ATOM 673 N N . TRP A 1 89 ? 21.711 2.772 -19.484 1.00 90.12 89 TRP A N 1
ATOM 674 C CA . TRP A 1 89 ? 20.722 3.726 -19.938 1.00 90.12 89 TRP A CA 1
ATOM 675 C C . TRP A 1 89 ? 19.657 3.877 -18.869 1.00 90.12 89 TRP A C 1
ATOM 677 O O . TRP A 1 89 ? 19.240 2.900 -18.245 1.00 90.12 89 TRP A O 1
ATOM 687 N N . PHE A 1 90 ? 19.200 5.105 -18.679 1.00 90.44 90 PHE A N 1
ATOM 688 C CA . PHE A 1 90 ? 18.052 5.420 -17.848 1.00 90.44 90 PHE A CA 1
ATOM 689 C C . PHE A 1 90 ? 16.915 5.869 -18.746 1.00 90.44 90 PHE A C 1
ATOM 691 O O . PHE A 1 90 ? 17.089 6.789 -19.532 1.00 90.44 90 PHE A O 1
ATOM 698 N N . ALA A 1 91 ? 15.756 5.243 -18.635 1.00 91.88 91 ALA A N 1
ATOM 699 C CA . ALA A 1 91 ? 14.580 5.626 -19.391 1.00 91.88 91 ALA A CA 1
ATOM 700 C C . ALA A 1 91 ? 13.405 5.848 -18.452 1.00 91.88 91 ALA A C 1
ATOM 702 O O . ALA A 1 91 ? 13.265 5.151 -17.447 1.00 91.88 91 ALA A O 1
ATOM 703 N N . PHE A 1 92 ? 12.545 6.799 -18.785 1.00 93.25 92 PHE A N 1
ATOM 704 C CA . PHE A 1 92 ? 11.293 6.973 -18.073 1.00 93.25 92 PHE A CA 1
ATOM 705 C C . PHE A 1 92 ? 10.196 7.507 -18.980 1.00 93.25 92 PHE A C 1
ATOM 707 O O . PHE A 1 92 ? 10.461 8.136 -20.004 1.00 93.25 92 PHE A O 1
ATOM 714 N N . ARG A 1 93 ? 8.961 7.272 -18.559 1.00 92.50 93 ARG A N 1
ATOM 715 C CA . ARG A 1 93 ? 7.780 7.970 -19.053 1.00 92.50 93 ARG A CA 1
ATOM 716 C C . ARG A 1 93 ? 6.824 8.226 -17.909 1.00 92.50 93 ARG A C 1
ATOM 718 O O . ARG A 1 93 ? 6.875 7.524 -16.899 1.00 92.50 93 ARG A O 1
ATOM 725 N N . ASP A 1 94 ? 5.907 9.153 -18.099 1.00 88.75 94 ASP A N 1
ATOM 726 C CA . ASP A 1 94 ? 4.810 9.313 -17.157 1.00 88.75 94 ASP A CA 1
ATOM 727 C C . ASP A 1 94 ? 3.815 8.157 -17.300 1.00 88.75 94 ASP A C 1
ATOM 729 O O . ASP A 1 94 ? 3.591 7.620 -18.396 1.00 88.75 94 ASP A O 1
ATOM 733 N N . ARG A 1 95 ? 3.284 7.704 -16.162 1.00 88.06 95 ARG A N 1
ATOM 734 C CA . ARG A 1 95 ? 2.189 6.737 -16.148 1.00 88.06 95 ARG A CA 1
ATOM 735 C C . ARG A 1 95 ? 0.900 7.414 -16.582 1.00 88.06 95 ARG A C 1
ATOM 737 O O . ARG A 1 95 ? 0.693 8.604 -16.357 1.00 88.06 95 ARG A O 1
ATOM 744 N N . THR A 1 96 ? 0.039 6.628 -17.204 1.00 89.19 96 THR A N 1
ATOM 745 C CA . THR A 1 96 ? -1.351 7.023 -17.435 1.00 89.19 96 THR A CA 1
ATOM 746 C C . THR A 1 96 ? -2.135 6.981 -16.117 1.00 89.19 96 THR A C 1
ATOM 748 O O . THR A 1 96 ? -1.727 6.256 -15.205 1.00 89.19 96 THR A O 1
ATOM 751 N N . PRO A 1 97 ? -3.247 7.726 -15.986 1.00 85.12 97 PRO A N 1
ATOM 752 C CA . PRO A 1 97 ? -4.100 7.659 -14.798 1.00 85.12 97 PRO A CA 1
ATOM 753 C C . PRO A 1 97 ? -4.520 6.226 -14.449 1.00 85.12 97 PRO A C 1
ATOM 755 O O . PRO A 1 97 ? -4.435 5.819 -13.298 1.00 85.12 97 PRO A O 1
ATOM 758 N N . GLU A 1 98 ? -4.858 5.422 -15.456 1.00 89.25 98 GLU A N 1
ATOM 759 C CA . GLU A 1 98 ? -5.282 4.034 -15.274 1.00 89.25 98 GLU A CA 1
ATOM 760 C C . GLU A 1 98 ? -4.152 3.144 -14.727 1.00 89.25 98 GLU A C 1
ATOM 762 O O . GLU A 1 98 ? -4.389 2.231 -13.938 1.00 89.25 98 GLU A O 1
ATOM 767 N N . GLU A 1 99 ? -2.904 3.406 -15.123 1.00 88.62 99 GLU A N 1
ATOM 768 C CA . GLU A 1 99 ? -1.732 2.704 -14.589 1.00 88.62 99 GLU A CA 1
ATOM 769 C C . GLU A 1 99 ? -1.386 3.133 -13.164 1.00 88.62 99 GLU A C 1
ATOM 771 O O . GLU A 1 99 ? -0.814 2.334 -12.425 1.00 88.62 99 GLU A O 1
ATOM 776 N N . ILE A 1 100 ? -1.687 4.379 -12.791 1.00 83.31 100 ILE A N 1
ATOM 777 C CA . ILE A 1 100 ? -1.526 4.861 -11.416 1.00 83.31 100 ILE A CA 1
ATOM 778 C C . ILE A 1 100 ? -2.549 4.159 -10.528 1.00 83.31 100 ILE A C 1
ATOM 780 O O . ILE A 1 100 ? -2.148 3.535 -9.550 1.00 83.31 100 ILE A O 1
ATOM 784 N N . ASP A 1 101 ? -3.823 4.151 -10.921 1.00 78.81 101 ASP A N 1
ATOM 785 C CA . ASP A 1 101 ? -4.892 3.488 -10.166 1.00 78.81 101 ASP A CA 1
ATOM 786 C C . ASP A 1 101 ? -4.595 1.990 -9.966 1.00 78.81 101 ASP A C 1
ATOM 788 O O . ASP A 1 101 ? -4.667 1.471 -8.850 1.00 78.81 101 ASP A O 1
ATOM 792 N N . ALA A 1 102 ? -4.175 1.292 -11.028 1.00 80.88 102 ALA A N 1
ATOM 793 C CA . ALA A 1 102 ? -3.808 -0.123 -10.947 1.00 80.88 102 ALA A CA 1
ATOM 794 C C . ALA A 1 102 ? -2.579 -0.370 -10.051 1.00 80.88 102 ALA A C 1
ATOM 796 O O . ALA A 1 102 ? -2.496 -1.388 -9.362 1.00 80.88 102 ALA A O 1
ATOM 797 N N . LEU A 1 103 ? -1.614 0.554 -10.054 1.00 79.44 103 LEU A N 1
ATOM 798 C CA . LEU A 1 103 ? -0.429 0.481 -9.205 1.00 79.44 103 LEU A CA 1
ATOM 799 C C . LEU A 1 103 ? -0.773 0.746 -7.734 1.00 79.44 103 LEU A C 1
ATOM 801 O O . LEU A 1 103 ? -0.223 0.085 -6.855 1.00 79.44 103 LEU A O 1
ATOM 805 N N . GLU A 1 104 ? -1.669 1.690 -7.455 1.00 76.94 104 GLU A N 1
ATOM 806 C CA . GLU A 1 104 ? -2.182 1.945 -6.109 1.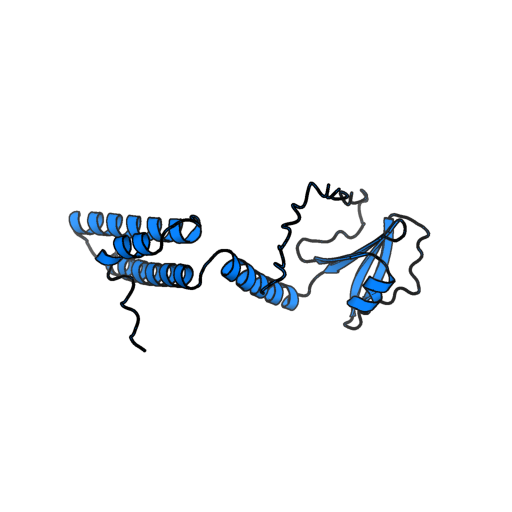00 76.94 104 GLU A CA 1
ATOM 807 C C . GLU A 1 104 ? -2.936 0.730 -5.563 1.00 76.94 104 G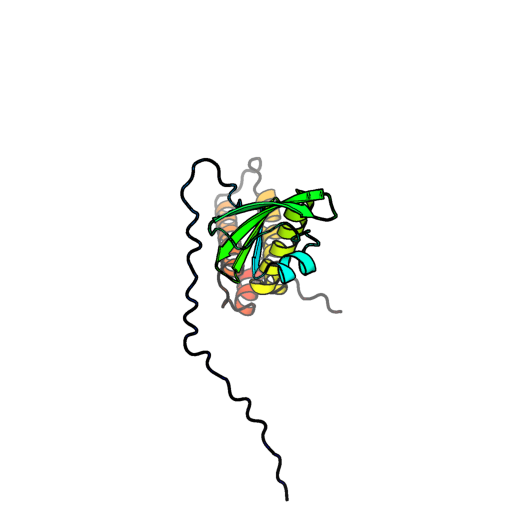LU A C 1
ATOM 809 O O . GLU A 1 104 ? -2.706 0.338 -4.417 1.00 76.94 104 GLU A O 1
ATOM 814 N N . GLU A 1 105 ? -3.767 0.086 -6.386 1.00 73.31 105 GLU A N 1
ATOM 815 C CA . GLU A 1 105 ? -4.459 -1.156 -6.033 1.00 73.31 105 GLU A CA 1
ATOM 816 C C . GLU A 1 105 ? -3.463 -2.298 -5.772 1.00 73.31 105 GLU A C 1
ATOM 818 O O . GLU A 1 105 ? -3.519 -2.957 -4.732 1.00 73.31 105 GLU A O 1
ATOM 823 N N . GLU A 1 106 ? -2.466 -2.476 -6.643 1.00 72.19 106 GLU A N 1
ATOM 824 C CA . GLU A 1 106 ? -1.407 -3.467 -6.445 1.00 72.19 106 GLU A CA 1
ATOM 825 C C . GLU A 1 106 ? -0.580 -3.190 -5.177 1.00 72.19 106 GLU A C 1
ATOM 827 O O . GLU A 1 106 ? -0.230 -4.120 -4.441 1.00 72.19 106 GLU A O 1
ATOM 832 N N . TYR A 1 107 ? -0.249 -1.928 -4.891 1.00 64.44 107 TYR A N 1
ATOM 833 C CA . TYR A 1 107 ? 0.453 -1.561 -3.664 1.00 64.44 107 TYR A CA 1
ATOM 834 C C . TYR A 1 107 ? -0.410 -1.759 -2.433 1.00 64.44 107 TYR A C 1
ATOM 836 O O . TYR A 1 107 ? 0.119 -2.219 -1.422 1.00 64.44 107 TYR A O 1
ATOM 844 N N . ALA A 1 108 ? -1.706 -1.467 -2.498 1.00 60.72 108 ALA A N 1
ATOM 845 C CA . ALA A 1 108 ? -2.627 -1.809 -1.430 1.00 60.72 108 ALA A CA 1
ATOM 846 C C . ALA A 1 108 ? -2.557 -3.321 -1.175 1.00 60.72 108 ALA A C 1
ATOM 848 O O . ALA A 1 108 ? -2.227 -3.739 -0.064 1.00 60.72 108 ALA A O 1
ATOM 849 N N . ASP A 1 109 ? -2.711 -4.147 -2.205 1.00 57.97 109 ASP A N 1
ATOM 850 C CA . ASP A 1 109 ? -2.681 -5.603 -2.074 1.00 57.97 109 ASP A CA 1
ATOM 851 C C . ASP A 1 109 ? -1.338 -6.138 -1.547 1.00 57.97 109 ASP A C 1
ATOM 853 O O . ASP A 1 109 ? -1.303 -6.988 -0.646 1.00 57.97 109 ASP A O 1
ATOM 857 N N . ARG A 1 110 ? -0.206 -5.615 -2.036 1.00 58.09 110 ARG A N 1
ATOM 858 C CA . ARG A 1 110 ? 1.146 -6.015 -1.599 1.00 58.09 110 ARG A CA 1
ATOM 859 C C . ARG A 1 110 ? 1.479 -5.529 -0.186 1.00 58.09 110 ARG A C 1
ATOM 861 O O . ARG A 1 110 ? 2.070 -6.284 0.592 1.00 58.09 110 ARG A O 1
ATOM 868 N N . CYS A 1 111 ? 1.101 -4.306 0.181 1.00 51.84 111 CYS A N 1
ATOM 869 C CA . CYS A 1 111 ? 1.320 -3.757 1.522 1.00 51.84 111 CYS A CA 1
ATOM 870 C C . CYS A 1 111 ? 0.416 -4.435 2.557 1.00 51.84 111 CYS A C 1
ATOM 872 O O . CYS A 1 111 ? 0.885 -4.781 3.644 1.00 51.84 111 CYS A O 1
ATOM 874 N N . PHE A 1 112 ? -0.849 -4.709 2.223 1.00 52.62 112 PHE A N 1
ATOM 875 C CA . PHE A 1 112 ? -1.759 -5.405 3.131 1.00 52.62 112 PHE A CA 1
ATOM 876 C C . PHE A 1 112 ? -1.353 -6.864 3.343 1.00 52.62 112 PHE A C 1
ATOM 878 O O . PHE A 1 112 ? -1.340 -7.315 4.484 1.00 52.62 112 PHE A O 1
ATOM 885 N N . SER A 1 113 ? -0.955 -7.594 2.299 1.00 51.97 113 SER A N 1
ATOM 886 C CA . SER A 1 113 ? -0.596 -9.017 2.419 1.00 51.97 113 SER A CA 1
ATOM 887 C C . SER A 1 113 ? 0.757 -9.288 3.094 1.00 51.97 113 SER A C 1
ATOM 889 O O . SER A 1 113 ? 0.930 -10.358 3.682 1.00 51.97 113 SER A O 1
ATOM 891 N N . SER A 1 114 ? 1.703 -8.340 3.060 1.00 57.16 114 SER A N 1
ATOM 892 C CA . SER A 1 114 ? 3.026 -8.499 3.691 1.00 57.16 114 SER A CA 1
ATOM 893 C C . SER A 1 114 ? 3.108 -7.974 5.132 1.00 57.16 114 SER A C 1
ATOM 895 O O . SER A 1 114 ? 3.861 -8.532 5.930 1.00 57.16 114 SER A O 1
ATOM 897 N N . TRP A 1 115 ? 2.309 -6.964 5.509 1.00 56.12 115 TRP A N 1
ATOM 898 C CA . TRP A 1 115 ? 2.336 -6.368 6.860 1.00 56.12 115 TRP A CA 1
ATOM 899 C C . TRP A 1 115 ? 1.169 -6.809 7.757 1.00 56.12 115 TRP A C 1
ATOM 901 O O . TRP A 1 115 ? 1.304 -6.815 8.988 1.00 56.12 115 TRP A O 1
ATOM 911 N N . PHE A 1 116 ? 0.045 -7.237 7.168 1.00 64.81 116 PHE A N 1
ATOM 912 C CA . PHE A 1 116 ? -1.139 -7.695 7.891 1.00 64.81 116 PHE A CA 1
ATOM 913 C C . PHE A 1 116 ? -1.499 -9.129 7.524 1.00 64.81 116 PHE A C 1
ATOM 915 O O . PHE A 1 116 ? -1.829 -9.457 6.389 1.00 64.81 116 PHE A O 1
ATOM 922 N N . SER A 1 117 ? -1.565 -10.003 8.528 1.00 73.75 117 SER A N 1
ATOM 923 C CA . SER A 1 117 ? -2.287 -11.255 8.327 1.00 73.75 117 SER A CA 1
ATOM 924 C C . SER A 1 117 ? -3.770 -10.949 8.092 1.00 73.75 117 SER A C 1
ATOM 926 O O . SER A 1 117 ? -4.336 -10.047 8.720 1.00 73.75 117 SER A O 1
ATOM 928 N N . SER A 1 118 ? -4.436 -11.734 7.241 1.00 73.12 118 SER A N 1
ATOM 929 C CA . SER A 1 118 ? -5.876 -11.584 6.981 1.00 73.12 118 SER A CA 1
ATOM 930 C C . SER A 1 118 ? -6.708 -11.614 8.271 1.00 73.12 118 SER A C 1
ATOM 932 O O . SER A 1 118 ? -7.761 -10.989 8.360 1.00 73.12 118 SER A O 1
ATOM 934 N N . GLU A 1 119 ? -6.223 -12.310 9.307 1.00 77.75 119 GLU A N 1
ATOM 935 C CA . GLU A 1 119 ? -6.870 -12.337 10.617 1.00 77.75 119 GLU A CA 1
ATOM 936 C C . GLU A 1 119 ? -6.790 -10.981 11.342 1.00 77.75 119 GLU A C 1
ATOM 938 O O . GLU A 1 119 ? -7.793 -10.545 11.904 1.00 77.75 119 GLU A O 1
ATOM 943 N N . ARG A 1 120 ? -5.647 -10.278 11.289 1.00 82.62 120 ARG A N 1
ATOM 944 C CA . ARG A 1 120 ? -5.488 -8.929 11.873 1.00 82.62 120 ARG A CA 1
ATOM 945 C C . ARG A 1 120 ? -6.384 -7.913 11.184 1.00 82.62 120 ARG A C 1
ATOM 947 O O . ARG A 1 120 ? -7.073 -7.163 11.869 1.00 82.62 120 ARG A O 1
ATOM 954 N N . LEU A 1 121 ? -6.418 -7.936 9.851 1.00 81.38 121 LEU A N 1
ATOM 955 C CA . LEU A 1 121 ? -7.295 -7.062 9.073 1.00 81.38 121 LEU A CA 1
ATOM 956 C C . LEU A 1 121 ? -8.763 -7.273 9.463 1.00 81.38 121 LEU A C 1
ATOM 958 O O . LEU A 1 121 ? -9.491 -6.311 9.697 1.00 81.38 121 LEU A O 1
ATOM 962 N N . ARG A 1 122 ? -9.181 -8.534 9.630 1.00 83.19 122 ARG A N 1
ATOM 963 C CA . ARG A 1 122 ? -10.537 -8.856 10.082 1.00 83.19 122 ARG A CA 1
ATOM 964 C C . ARG A 1 122 ? -10.848 -8.267 11.460 1.00 83.19 122 ARG A C 1
ATOM 966 O O . ARG A 1 122 ? -11.920 -7.694 11.626 1.00 83.19 122 ARG A O 1
ATOM 973 N N . TYR A 1 123 ? -9.929 -8.353 12.427 1.00 87.25 123 TYR A N 1
ATOM 974 C CA . TYR A 1 123 ? -10.124 -7.696 13.727 1.00 87.25 123 TYR A CA 1
ATOM 975 C C . TYR A 1 123 ? -10.241 -6.176 13.597 1.00 87.25 123 TYR A C 1
ATOM 977 O O . TYR A 1 123 ? -11.107 -5.595 14.242 1.00 87.25 123 TYR A O 1
ATOM 985 N N . CYS A 1 124 ? -9.421 -5.529 12.764 1.00 88.56 124 CYS A N 1
ATOM 986 C CA . CYS A 1 124 ? -9.516 -4.084 12.539 1.00 88.56 124 CYS A CA 1
ATOM 987 C C . CYS A 1 124 ? -10.892 -3.682 11.987 1.00 88.56 124 CYS A C 1
ATOM 989 O O . CYS A 1 124 ? -11.493 -2.728 12.478 1.00 88.56 124 CYS A O 1
ATOM 991 N N . LEU A 1 125 ? -11.422 -4.440 11.022 1.00 86.31 125 LEU A N 1
ATOM 992 C CA . LEU A 1 125 ? -12.759 -4.211 10.467 1.00 86.31 125 LEU A CA 1
ATOM 993 C C . LEU A 1 125 ? -13.865 -4.434 11.512 1.00 86.31 125 LEU A C 1
ATOM 995 O O . LEU A 1 125 ? -14.777 -3.616 11.633 1.00 86.31 125 LEU A O 1
ATOM 999 N N . GLU A 1 126 ? -13.772 -5.505 12.305 1.00 88.38 126 GLU A N 1
ATOM 1000 C CA . GLU A 1 126 ? -14.720 -5.794 13.391 1.00 88.38 126 GLU A CA 1
ATOM 1001 C C . GLU A 1 126 ? -14.713 -4.697 14.471 1.00 88.38 126 GLU A C 1
ATOM 1003 O O . GLU A 1 126 ? -15.773 -4.276 14.943 1.00 88.38 126 GLU A O 1
ATOM 1008 N N . ILE A 1 127 ? -13.528 -4.194 14.835 1.00 90.75 127 ILE A N 1
ATOM 1009 C CA . ILE A 1 127 ? -13.379 -3.067 15.761 1.00 90.75 127 ILE A CA 1
ATOM 1010 C C . ILE A 1 127 ? -14.014 -1.806 15.167 1.00 90.75 127 ILE A C 1
ATOM 1012 O O . ILE A 1 127 ? -14.790 -1.150 15.862 1.00 90.75 127 ILE A O 1
ATOM 1016 N N . GLY A 1 128 ? -13.753 -1.495 13.894 1.00 89.69 128 GLY A N 1
ATOM 1017 C CA . GLY A 1 128 ? -14.337 -0.340 13.206 1.00 89.69 128 GLY A CA 1
ATOM 1018 C C . GLY A 1 128 ? -15.868 -0.352 13.241 1.00 89.69 128 GLY A C 1
ATOM 1019 O O . GLY A 1 128 ? -16.488 0.617 13.685 1.00 89.69 128 GLY A O 1
ATOM 1020 N N . ALA A 1 129 ? -16.483 -1.488 12.898 1.00 87.50 129 ALA A N 1
ATOM 1021 C CA . ALA A 1 129 ? -17.934 -1.663 12.984 1.00 87.50 129 ALA A CA 1
ATOM 1022 C C . ALA A 1 129 ? -18.459 -1.464 14.419 1.00 87.50 129 ALA A C 1
ATOM 1024 O O . ALA A 1 129 ? -19.517 -0.867 14.636 1.00 87.50 129 ALA A O 1
ATOM 1025 N N . ARG A 1 130 ? -17.710 -1.928 15.429 1.00 88.38 130 ARG A N 1
ATOM 1026 C CA . ARG A 1 130 ? -18.092 -1.756 16.834 1.00 88.38 130 ARG A CA 1
ATOM 1027 C C . ARG A 1 130 ? -17.980 -0.306 17.304 1.00 88.38 130 ARG A C 1
ATOM 1029 O O . ARG A 1 130 ? -18.849 0.151 18.048 1.00 88.38 130 ARG A O 1
ATOM 1036 N N . VAL A 1 131 ? -16.948 0.414 16.873 1.00 91.00 131 VAL A N 1
ATOM 1037 C CA . VAL A 1 131 ? -16.771 1.844 17.162 1.00 91.00 131 VAL A CA 1
ATOM 1038 C C . VAL A 1 131 ? -17.920 2.653 16.566 1.00 91.00 131 VAL A C 1
ATOM 1040 O O . VAL A 1 131 ? -18.497 3.478 17.271 1.00 91.00 131 VAL A O 1
ATOM 1043 N N . GLN A 1 132 ? -18.327 2.363 15.328 1.00 88.56 132 GLN A N 1
ATOM 1044 C CA . GLN A 1 132 ? -19.467 3.028 14.693 1.00 88.56 132 GLN A CA 1
ATOM 1045 C C . GLN A 1 132 ? -20.764 2.839 15.499 1.00 88.56 132 GLN A C 1
ATOM 1047 O O . GLN A 1 132 ? -21.420 3.818 15.852 1.00 88.56 132 GLN A O 1
ATOM 1052 N N . GLN A 1 133 ? -21.071 1.605 15.919 1.00 87.81 133 GLN A N 1
ATOM 1053 C CA . GLN A 1 133 ? -22.226 1.325 16.788 1.00 87.81 133 GLN A CA 1
ATOM 1054 C C . GLN A 1 133 ? -22.162 2.060 18.136 1.00 87.81 133 GLN A C 1
ATOM 1056 O O . GLN A 1 133 ? -23.195 2.424 18.704 1.00 87.81 133 GLN A O 1
ATOM 1061 N N . LEU A 1 134 ? -20.963 2.227 18.703 1.00 87.81 134 LEU A N 1
ATOM 1062 C CA . LEU A 1 134 ? -20.778 2.974 19.946 1.00 87.81 134 LEU A CA 1
ATOM 1063 C C . LEU A 1 134 ? -21.021 4.473 19.732 1.00 87.81 134 LEU A C 1
ATOM 1065 O O . LEU A 1 134 ? -21.681 5.089 20.567 1.00 87.81 134 LEU A O 1
ATOM 1069 N N . LEU A 1 135 ? -20.536 5.044 18.628 1.00 88.12 135 LEU A N 1
ATOM 1070 C CA . LEU A 1 135 ? -20.725 6.456 18.289 1.00 88.12 135 LEU A CA 1
ATOM 1071 C C . LEU A 1 135 ? -22.201 6.793 18.044 1.00 88.12 135 LEU A C 1
ATOM 1073 O O . LEU A 1 135 ? -22.697 7.770 18.598 1.00 88.12 135 LEU A O 1
ATOM 1077 N N . GLU A 1 136 ? -22.938 5.941 17.328 1.00 87.06 136 GLU A N 1
ATOM 1078 C CA . GLU A 1 136 ? -24.382 6.115 17.089 1.00 87.06 136 GLU A CA 1
ATOM 1079 C C . GLU A 1 136 ? -25.199 6.181 18.392 1.00 87.06 136 GLU A C 1
ATOM 1081 O O . GLU A 1 136 ? -26.181 6.919 18.507 1.00 87.06 136 GLU A O 1
ATOM 1086 N N . ARG A 1 137 ? -24.781 5.442 19.428 1.00 82.38 137 ARG A N 1
ATOM 1087 C CA . ARG A 1 137 ? -25.431 5.472 20.751 1.00 82.38 137 ARG A CA 1
ATOM 1088 C C . ARG A 1 137 ? -25.200 6.789 21.497 1.00 82.38 137 ARG A C 1
ATOM 1090 O O . ARG A 1 137 ? -25.999 7.126 22.375 1.00 82.38 137 ARG A O 1
ATOM 1097 N N . PHE A 1 138 ? -24.139 7.515 21.151 1.00 78.94 138 PHE A N 1
ATOM 1098 C CA . PHE A 1 138 ? -23.687 8.756 21.782 1.00 78.94 138 PHE A CA 1
ATOM 1099 C C . PHE A 1 138 ? -23.899 9.984 20.882 1.00 78.94 138 PHE A C 1
ATOM 1101 O O . PHE A 1 138 ? -23.101 10.919 20.913 1.00 78.94 138 PHE A O 1
ATOM 1108 N N . SER A 1 139 ? -25.002 10.006 20.122 1.00 76.00 139 SER A N 1
ATOM 1109 C CA . SER A 1 139 ? -25.436 11.206 19.394 1.00 76.00 139 SER A CA 1
ATOM 1110 C C . SER A 1 139 ? -25.537 12.427 20.333 1.00 76.00 139 SER A C 1
ATOM 1112 O O . SER A 1 139 ? -26.023 12.269 21.463 1.00 76.00 139 SER A O 1
ATOM 1114 N N . PRO A 1 140 ? -25.121 13.632 19.889 1.00 73.88 140 PRO A N 1
ATOM 1115 C CA . PRO A 1 140 ? -25.231 14.873 20.664 1.00 73.88 140 PRO A CA 1
ATOM 1116 C C . PRO A 1 140 ? -26.658 15.175 21.145 1.00 73.88 140 PRO A C 1
ATOM 1118 O O . PRO A 1 140 ? -26.825 15.822 22.177 1.00 73.88 140 PRO A O 1
ATOM 1121 N N . ASP A 1 141 ? -27.675 14.634 20.473 1.00 81.25 141 ASP A N 1
ATOM 1122 C CA . ASP A 1 141 ? -29.086 14.830 20.824 1.00 81.25 141 ASP A CA 1
ATOM 1123 C C . ASP A 1 141 ? -29.532 14.022 22.057 1.00 81.25 141 ASP A C 1
ATOM 1125 O O . ASP A 1 141 ? -30.647 14.185 22.554 1.00 81.25 141 ASP A O 1
ATOM 1129 N N . ARG A 1 142 ? -28.686 13.117 22.570 1.00 79.94 142 ARG A N 1
ATOM 1130 C CA . ARG A 1 142 ? -29.007 12.253 23.714 1.00 79.94 142 ARG A CA 1
ATOM 1131 C C . ARG A 1 142 ? -28.227 12.675 24.953 1.00 79.94 142 ARG A C 1
ATOM 1133 O O . ARG A 1 142 ? -27.014 12.489 25.045 1.00 79.94 142 ARG A O 1
ATOM 1140 N N . VAL A 1 143 ? -28.939 13.159 25.973 1.00 83.12 143 VAL A N 1
ATOM 1141 C CA . VAL A 1 143 ? -28.334 13.480 27.274 1.00 83.12 143 VAL A CA 1
ATOM 1142 C C . VAL A 1 143 ? -27.925 12.190 27.989 1.00 83.12 143 VAL A C 1
ATOM 1144 O O . VAL A 1 143 ? -28.746 11.450 28.523 1.00 83.12 143 VAL A O 1
ATOM 1147 N N . GLN A 1 144 ? -26.621 11.921 28.002 1.00 86.56 144 GLN A N 1
ATOM 1148 C CA . GLN A 1 144 ? -26.028 10.741 28.628 1.00 86.56 144 GLN A CA 1
ATOM 1149 C C . GLN A 1 144 ? -25.575 11.038 30.066 1.00 86.56 144 GLN A C 1
ATOM 1151 O O . GLN A 1 144 ? -24.956 12.074 30.361 1.00 86.56 144 GLN A O 1
ATOM 1156 N N . SER A 1 145 ? -25.798 10.082 30.971 1.00 91.12 145 SER A N 1
ATOM 1157 C CA . SER A 1 145 ? -25.304 10.183 32.347 1.00 91.12 145 SER A CA 1
ATOM 1158 C C . SER A 1 145 ? -23.770 10.277 32.380 1.00 91.12 145 SER A C 1
ATOM 1160 O O . SER A 1 145 ? -23.063 9.832 31.470 1.00 91.12 145 SER A O 1
ATOM 1162 N N . ARG A 1 146 ? -23.213 10.871 33.443 1.00 90.88 146 ARG A N 1
ATOM 1163 C CA . ARG A 1 146 ? -21.750 10.982 33.604 1.00 90.88 146 ARG A CA 1
ATOM 1164 C C . ARG A 1 146 ? -21.077 9.605 33.635 1.00 90.88 146 ARG A C 1
ATOM 1166 O O . ARG A 1 146 ? -19.996 9.447 33.074 1.00 90.88 146 ARG A O 1
ATOM 1173 N N . ALA A 1 147 ? -21.723 8.622 34.263 1.00 91.44 147 ALA A N 1
ATOM 1174 C CA . ALA A 1 147 ? -21.244 7.245 34.308 1.00 91.44 147 ALA A CA 1
ATOM 1175 C C . ALA A 1 147 ? -21.225 6.607 32.907 1.00 91.44 147 ALA A C 1
ATOM 1177 O O . ALA A 1 147 ? -20.212 6.027 32.522 1.00 91.44 147 ALA A O 1
ATOM 1178 N N . ALA A 1 148 ? -22.286 6.800 32.113 1.00 88.00 148 ALA A N 1
ATOM 1179 C CA . ALA A 1 148 ? -22.362 6.284 30.746 1.00 88.00 148 ALA A CA 1
ATOM 1180 C C . ALA A 1 148 ? -21.275 6.883 29.840 1.00 88.00 148 ALA A C 1
ATOM 1182 O O . ALA A 1 148 ? -20.587 6.145 29.138 1.00 88.00 148 ALA A O 1
ATOM 1183 N N . ARG A 1 149 ? -21.038 8.200 29.923 1.00 88.50 149 ARG A N 1
ATOM 1184 C CA . ARG A 1 149 ? -19.963 8.880 29.174 1.00 88.50 149 ARG A CA 1
ATOM 1185 C C . ARG A 1 149 ? -18.566 8.373 29.532 1.00 88.50 149 ARG A C 1
ATOM 1187 O O . ARG A 1 149 ? -17.735 8.199 28.645 1.00 88.50 149 ARG A O 1
ATOM 1194 N N . ARG A 1 150 ? -18.297 8.121 30.820 1.00 90.88 150 ARG A N 1
ATOM 1195 C CA . ARG A 1 150 ? -17.014 7.546 31.266 1.00 90.88 150 ARG A CA 1
ATOM 1196 C C . ARG A 1 150 ? -16.815 6.136 30.721 1.00 90.88 150 ARG A C 1
ATOM 1198 O O . ARG A 1 150 ? -15.750 5.856 30.182 1.00 90.88 150 ARG A O 1
ATOM 1205 N N . ASN A 1 151 ? -17.843 5.294 30.819 1.00 90.31 151 ASN A N 1
ATOM 1206 C CA . ASN A 1 151 ? -17.806 3.933 30.290 1.00 90.31 151 ASN A CA 1
ATOM 1207 C C . ASN A 1 151 ? -17.562 3.939 28.773 1.00 90.31 151 ASN A C 1
ATOM 1209 O O . ASN A 1 151 ? -16.655 3.273 28.293 1.00 90.31 151 ASN A O 1
ATOM 1213 N N . PHE A 1 152 ? -18.284 4.774 28.023 1.00 89.75 152 PHE A N 1
ATOM 1214 C CA . PHE A 1 152 ? -18.067 4.943 26.585 1.00 89.75 152 PHE A CA 1
ATOM 1215 C C . PHE A 1 152 ? -16.636 5.362 26.242 1.00 89.75 152 PHE A C 1
ATOM 1217 O O . PHE A 1 152 ? -16.005 4.729 25.401 1.00 89.75 152 PHE A O 1
ATOM 1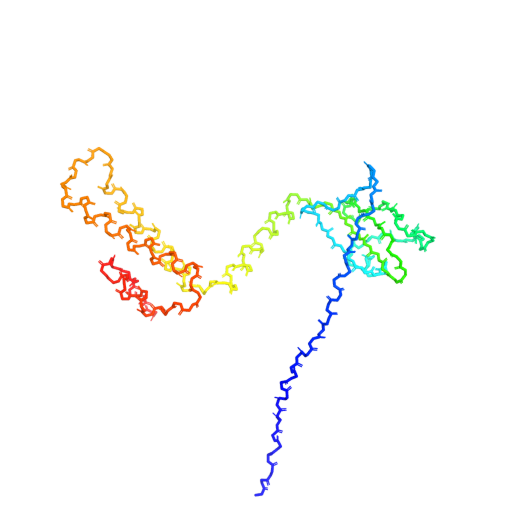224 N N . LYS A 1 153 ? -16.091 6.376 26.927 1.00 90.50 153 LYS A N 1
ATOM 1225 C CA . LYS A 1 153 ? -14.707 6.816 26.705 1.00 90.50 153 LYS A CA 1
ATOM 1226 C C . LYS A 1 153 ? -13.710 5.684 26.965 1.00 90.50 153 LYS A C 1
ATOM 1228 O O . LYS A 1 153 ? -12.766 5.520 26.199 1.00 90.50 153 LYS A O 1
ATOM 1233 N N . GLN A 1 154 ? -13.921 4.906 28.025 1.00 92.31 154 GLN A N 1
ATOM 1234 C CA . GLN A 1 154 ? -13.070 3.765 28.353 1.00 92.31 154 GLN A CA 1
ATOM 1235 C C . GLN A 1 154 ? -13.155 2.676 27.277 1.00 92.31 154 GLN A C 1
ATOM 1237 O O . GLN A 1 154 ? -12.125 2.192 26.819 1.00 92.31 154 GLN A O 1
ATOM 1242 N N . GLN A 1 155 ? -14.364 2.343 26.822 1.00 91.00 155 GLN A N 1
ATOM 1243 C CA . GLN A 1 155 ? -14.586 1.373 25.750 1.00 91.00 155 GLN A CA 1
ATOM 1244 C C . GLN A 1 155 ? -13.917 1.803 24.441 1.00 91.00 155 GLN A C 1
ATOM 1246 O O . GLN A 1 155 ? -13.196 1.016 23.833 1.00 91.00 155 GLN A O 1
ATOM 1251 N N . LEU A 1 156 ? -14.104 3.063 24.044 1.00 92.06 156 LEU A N 1
ATOM 1252 C CA . LEU A 1 156 ? -13.492 3.626 22.845 1.00 92.06 156 LEU A CA 1
ATOM 1253 C C . LEU A 1 156 ? -11.962 3.618 22.941 1.00 92.06 156 LEU A C 1
ATOM 1255 O O . LEU A 1 156 ? -11.293 3.216 21.997 1.00 92.06 156 LEU A O 1
ATOM 1259 N N . SER A 1 157 ? -11.413 3.996 24.099 1.00 93.00 157 SER A N 1
ATOM 1260 C CA . SER A 1 157 ? -9.968 3.978 24.337 1.00 93.00 157 SER A CA 1
ATOM 1261 C C . SER A 1 157 ? -9.374 2.580 24.174 1.00 93.00 157 SER A C 1
ATOM 1263 O O . SER A 1 157 ? -8.313 2.450 23.575 1.00 93.00 157 SER A O 1
ATOM 1265 N N . VAL A 1 158 ? -10.039 1.543 24.693 1.00 93.06 158 VAL A N 1
ATOM 1266 C CA . VAL A 1 158 ? -9.550 0.159 24.586 1.00 93.06 158 VAL A CA 1
ATOM 1267 C C . VAL A 1 158 ? -9.614 -0.336 23.142 1.00 93.06 158 VAL A C 1
ATOM 1269 O O . VAL A 1 158 ? -8.660 -0.939 22.663 1.00 93.06 158 VAL A O 1
ATOM 1272 N N . LEU A 1 159 ? -10.710 -0.062 22.429 1.00 93.12 159 LEU A N 1
ATOM 1273 C CA . LEU A 1 159 ? -10.862 -0.469 21.029 1.00 93.12 159 LEU A CA 1
ATOM 1274 C C . LEU A 1 159 ? -9.820 0.200 20.122 1.00 93.12 159 LEU A C 1
ATOM 1276 O O . LEU A 1 159 ? -9.201 -0.482 19.308 1.00 93.12 159 LEU A O 1
ATOM 1280 N N . LEU A 1 160 ? -9.577 1.501 20.304 1.00 92.19 160 LEU A N 1
ATOM 1281 C CA . LEU A 1 160 ? -8.564 2.238 19.547 1.00 92.19 160 LEU A CA 1
ATOM 1282 C C . LEU A 1 160 ? -7.138 1.780 19.882 1.00 92.19 160 LEU A C 1
ATOM 1284 O O . LEU A 1 160 ? -6.323 1.658 18.970 1.00 92.19 160 LEU A O 1
ATOM 1288 N N . ASP A 1 161 ? -6.837 1.477 21.150 1.00 93.25 161 ASP A N 1
ATOM 1289 C CA . ASP A 1 161 ? -5.545 0.899 21.557 1.00 93.25 161 ASP A CA 1
ATOM 1290 C C . ASP A 1 161 ? -5.300 -0.443 20.857 1.00 93.25 161 ASP A C 1
ATOM 1292 O O . ASP A 1 161 ? -4.276 -0.637 20.200 1.00 93.25 161 ASP A O 1
ATOM 1296 N N . VAL A 1 162 ? -6.277 -1.352 20.918 1.00 91.88 162 VAL A N 1
ATOM 1297 C CA . VAL A 1 162 ? -6.171 -2.668 20.277 1.00 91.88 162 VAL A CA 1
ATOM 1298 C C . VAL A 1 162 ? -6.039 -2.536 18.760 1.00 91.88 162 VAL A C 1
ATOM 1300 O O . VAL A 1 162 ? -5.196 -3.214 18.177 1.00 91.88 162 VAL A O 1
ATOM 1303 N N . GLN A 1 163 ? -6.808 -1.650 18.119 1.00 90.75 163 GLN A N 1
ATOM 1304 C CA . GLN A 1 163 ? -6.696 -1.390 16.682 1.00 90.75 163 GLN A CA 1
ATOM 1305 C C . GLN A 1 163 ? -5.318 -0.829 16.315 1.00 90.75 163 GLN A C 1
ATOM 1307 O O . GLN A 1 163 ? -4.700 -1.295 15.365 1.00 90.75 163 GLN A O 1
ATOM 1312 N N . THR A 1 164 ? -4.793 0.110 17.102 1.00 87.94 164 THR A N 1
ATOM 1313 C CA . THR A 1 164 ? -3.452 0.678 16.898 1.00 87.94 164 THR A CA 1
ATOM 1314 C C . THR A 1 164 ? -2.383 -0.406 17.004 1.00 87.94 164 THR A C 1
ATOM 1316 O O . THR A 1 164 ? -1.552 -0.540 16.109 1.00 87.94 164 THR A O 1
ATOM 1319 N N . ARG A 1 165 ? -2.430 -1.262 18.032 1.00 88.44 165 ARG A N 1
ATOM 1320 C CA . ARG A 1 165 ? -1.473 -2.373 18.160 1.00 88.44 165 ARG A CA 1
ATOM 1321 C C . ARG A 1 165 ? -1.631 -3.400 17.038 1.00 88.44 165 ARG A C 1
ATOM 1323 O O . ARG A 1 165 ? -0.642 -3.861 16.480 1.00 88.44 165 ARG A O 1
ATOM 1330 N N . LEU A 1 166 ? -2.861 -3.714 16.634 1.00 87.44 166 LEU A N 1
ATOM 1331 C CA . LEU A 1 166 ? -3.115 -4.563 15.471 1.00 87.44 166 LEU A CA 1
ATOM 1332 C C . LEU A 1 166 ? -2.567 -3.973 14.174 1.00 87.44 166 LEU A C 1
ATOM 1334 O O . LEU A 1 166 ? -2.267 -4.762 13.281 1.00 87.44 166 LEU A O 1
ATOM 1338 N N . MET A 1 167 ? -2.401 -2.653 14.074 1.00 84.75 167 MET A N 1
ATOM 1339 C CA . MET A 1 167 ? -1.812 -2.004 12.906 1.00 84.75 167 MET A CA 1
ATOM 1340 C C . MET A 1 167 ? -0.287 -1.890 12.950 1.00 84.75 167 MET A C 1
ATOM 1342 O O . MET A 1 167 ? 0.351 -2.097 11.924 1.00 84.75 167 MET A O 1
ATOM 1346 N N . TYR A 1 168 ? 0.294 -1.614 14.119 1.00 81.81 168 TYR A N 1
ATOM 1347 C CA . TYR A 1 168 ? 1.709 -1.232 14.225 1.00 81.81 168 TYR A CA 1
ATOM 1348 C C . TYR A 1 168 ? 2.597 -2.223 14.997 1.00 81.81 168 TYR A C 1
ATOM 1350 O O . TYR A 1 168 ? 3.813 -2.196 14.844 1.00 81.81 168 TYR A O 1
ATOM 1358 N N . ASP A 1 169 ? 2.033 -3.110 15.823 1.00 82.81 169 ASP A N 1
ATOM 1359 C CA . ASP A 1 169 ? 2.801 -4.096 16.596 1.00 82.81 169 ASP A CA 1
ATOM 1360 C C . ASP A 1 169 ? 2.782 -5.454 15.885 1.00 82.81 169 ASP A C 1
ATOM 1362 O O . ASP A 1 169 ? 1.800 -6.195 15.937 1.00 82.81 169 ASP A O 1
ATOM 1366 N N . HIS A 1 170 ? 3.866 -5.804 15.192 1.00 73.75 170 HIS A N 1
ATOM 1367 C CA . HIS A 1 170 ? 3.962 -7.074 14.458 1.00 73.75 170 HIS A CA 1
ATOM 1368 C C . HIS A 1 170 ? 4.081 -8.311 15.346 1.00 73.75 170 HIS A C 1
ATOM 1370 O O . HIS A 1 170 ? 3.885 -9.428 14.870 1.00 73.75 170 HIS A O 1
ATOM 1376 N N . THR A 1 171 ? 4.362 -8.117 16.631 1.00 80.56 171 THR A N 1
ATOM 1377 C CA . THR A 1 171 ? 4.576 -9.197 17.596 1.00 80.56 171 THR A CA 1
ATOM 1378 C C . THR A 1 171 ? 3.339 -9.496 18.434 1.00 80.56 171 THR A C 1
ATOM 1380 O O . THR A 1 171 ? 3.340 -10.454 19.214 1.00 80.56 171 THR A O 1
ATOM 1383 N N . ILE A 1 172 ? 2.269 -8.708 18.269 1.00 83.38 172 ILE A N 1
ATOM 1384 C CA . ILE A 1 172 ? 1.065 -8.864 19.072 1.00 83.38 172 ILE A CA 1
ATOM 1385 C C . ILE A 1 172 ? 0.465 -10.260 18.896 1.00 83.38 172 ILE A C 1
ATOM 1387 O O . ILE A 1 172 ? 0.125 -10.716 17.800 1.00 83.38 172 ILE A O 1
ATOM 1391 N N . LYS A 1 173 ? 0.298 -10.955 20.020 1.00 85.69 173 LYS A N 1
ATOM 1392 C CA . LYS A 1 173 ? -0.314 -12.279 20.036 1.00 85.69 173 LYS A CA 1
ATOM 1393 C C . LYS A 1 173 ? -1.820 -12.127 19.871 1.00 85.69 173 LYS A C 1
ATOM 1395 O O . LYS A 1 173 ? -2.485 -11.520 20.706 1.00 85.69 173 LYS A O 1
ATOM 1400 N N . LEU A 1 174 ? -2.386 -12.763 18.847 1.00 83.81 174 LEU A N 1
ATOM 1401 C CA . LEU A 1 174 ? -3.833 -12.719 18.599 1.00 83.81 174 LEU A CA 1
ATOM 1402 C C . LEU A 1 174 ? -4.664 -13.261 19.772 1.00 83.81 174 LEU A C 1
ATOM 1404 O O . LEU A 1 174 ? -5.801 -12.843 19.952 1.00 83.81 174 LEU A O 1
ATOM 1408 N N . ALA A 1 175 ? -4.109 -14.149 20.602 1.00 84.69 175 ALA A N 1
ATOM 1409 C CA . ALA A 1 175 ? -4.762 -14.594 21.833 1.00 84.69 175 ALA A CA 1
ATOM 1410 C C . ALA A 1 175 ? -5.013 -13.433 22.818 1.00 84.69 175 ALA A C 1
ATOM 1412 O O . ALA A 1 175 ? -6.118 -13.318 23.340 1.00 84.69 175 ALA A O 1
ATOM 1413 N N . GLU A 1 176 ? -4.033 -12.538 22.994 1.00 87.56 176 GLU A N 1
ATOM 1414 C CA . GLU A 1 176 ? -4.166 -11.339 23.838 1.00 87.56 176 GLU A CA 1
ATOM 1415 C C . GLU A 1 176 ? -5.226 -10.389 23.265 1.00 87.56 176 GLU A C 1
ATOM 1417 O O . GLU A 1 176 ? -6.065 -9.858 23.991 1.00 87.56 176 GLU A O 1
ATOM 1422 N N . VAL A 1 177 ? -5.232 -10.218 21.938 1.00 87.56 177 VAL A N 1
ATOM 1423 C CA . VAL A 1 177 ? -6.242 -9.412 21.234 1.00 87.56 177 VAL A CA 1
ATOM 1424 C C . VAL A 1 177 ? -7.644 -9.956 21.501 1.00 87.56 177 VAL A C 1
ATOM 1426 O O . VAL A 1 177 ? -8.534 -9.193 21.864 1.00 87.56 177 VAL A O 1
ATOM 1429 N N . ARG A 1 178 ? -7.850 -11.273 21.376 1.00 86.75 178 ARG A N 1
ATOM 1430 C CA . ARG A 1 178 ? -9.148 -11.914 21.644 1.00 86.75 178 ARG A CA 1
ATOM 1431 C C . ARG A 1 178 ? -9.613 -11.701 23.077 1.00 86.75 178 ARG A C 1
ATOM 1433 O O . ARG A 1 178 ? -10.783 -11.411 23.293 1.00 86.75 178 ARG A O 1
ATOM 1440 N N . GLU A 1 179 ? -8.714 -11.835 24.044 1.00 88.12 179 GLU A N 1
ATOM 1441 C CA . GLU A 1 179 ? -9.036 -11.628 25.454 1.00 88.12 179 GLU A CA 1
ATOM 1442 C C . GLU A 1 179 ? -9.488 -10.187 25.713 1.00 88.12 179 GLU A C 1
ATOM 1444 O O . GLU A 1 179 ? -10.562 -9.973 26.280 1.00 88.12 179 GLU A O 1
ATOM 1449 N N . ARG A 1 180 ? -8.739 -9.199 25.202 1.00 87.69 180 ARG A N 1
ATOM 1450 C CA . ARG A 1 180 ? -9.085 -7.772 25.318 1.00 87.69 180 ARG A CA 1
ATOM 1451 C C . ARG A 1 180 ? -10.381 -7.404 24.604 1.00 87.69 180 ARG A C 1
ATOM 1453 O O . ARG A 1 180 ? -11.091 -6.510 25.055 1.00 87.69 180 ARG A O 1
ATOM 1460 N N . LEU A 1 181 ? -10.684 -8.071 23.496 1.00 89.12 181 LEU A N 1
ATOM 1461 C CA . LEU A 1 181 ? -11.886 -7.834 22.702 1.00 89.12 181 LEU A CA 1
ATOM 1462 C C . LEU A 1 181 ? -13.124 -8.578 23.235 1.00 89.12 181 LEU A C 1
ATOM 1464 O O . LEU A 1 181 ? -14.255 -8.177 22.942 1.00 89.12 181 LEU A O 1
ATOM 1468 N N . SER A 1 182 ? -12.934 -9.598 24.078 1.00 87.62 182 SER A N 1
ATOM 1469 C CA . SER A 1 182 ? -14.019 -10.425 24.619 1.00 87.62 182 SER A CA 1
ATOM 1470 C C . SER A 1 182 ? -15.134 -9.645 25.337 1.00 87.62 182 SER A C 1
ATOM 1472 O O . SER A 1 182 ? -16.303 -9.949 25.076 1.00 87.62 182 SER A O 1
ATOM 1474 N N . PRO A 1 183 ? -14.864 -8.583 26.131 1.00 86.38 183 PRO A N 1
ATOM 1475 C CA . PRO A 1 183 ? -15.919 -7.811 26.793 1.00 86.38 183 PRO A CA 1
ATOM 1476 C C . PRO A 1 183 ? -16.799 -7.032 25.806 1.00 86.38 183 PRO A C 1
ATOM 1478 O O . PRO A 1 183 ? -17.904 -6.612 26.143 1.00 86.38 183 PRO A O 1
ATOM 1481 N N . PHE A 1 184 ? -16.319 -6.837 24.576 1.00 85.06 184 PHE A N 1
ATOM 1482 C CA . PHE A 1 184 ? -17.025 -6.132 23.511 1.00 85.06 184 PHE A CA 1
ATOM 1483 C C . PHE A 1 184 ? -17.829 -7.076 22.611 1.00 85.06 184 PHE A C 1
ATOM 1485 O O . PHE A 1 184 ? -18.492 -6.601 21.688 1.00 85.06 184 PHE A O 1
ATOM 1492 N N . GLY A 1 185 ? -17.794 -8.387 22.885 1.00 81.56 185 GLY A N 1
ATOM 1493 C CA . GLY A 1 185 ? -18.403 -9.419 22.046 1.00 81.56 185 GLY A CA 1
ATOM 1494 C C . GLY A 1 185 ? -17.565 -9.776 20.814 1.00 81.56 185 GLY A C 1
ATOM 1495 O O . GLY A 1 185 ? -18.126 -10.235 19.820 1.00 81.56 185 GLY A O 1
ATOM 1496 N N . LEU A 1 186 ? -16.248 -9.546 20.865 1.00 79.75 186 LEU A N 1
ATOM 1497 C CA . LEU A 1 186 ? -15.311 -9.744 19.758 1.00 79.75 186 LEU A CA 1
ATOM 1498 C C . LEU A 1 186 ? -14.163 -10.711 20.149 1.00 79.75 186 LEU A C 1
ATOM 1500 O O . LEU A 1 186 ? -13.718 -10.688 21.294 1.00 79.75 186 LEU A O 1
ATOM 1504 N N . PRO A 1 187 ? -13.638 -11.541 19.226 1.00 66.06 187 PRO A N 1
ATOM 1505 C CA . PRO A 1 187 ? -14.218 -11.857 17.925 1.00 66.06 187 PRO A CA 1
ATOM 1506 C C . PRO A 1 187 ? -15.453 -12.740 18.072 1.00 66.06 187 PRO A C 1
ATOM 1508 O O . PRO A 1 187 ? -15.557 -13.571 18.980 1.00 66.06 187 PRO A O 1
ATOM 1511 N N . TYR A 1 188 ? -16.353 -12.629 17.102 1.00 56.31 188 TYR A N 1
ATOM 1512 C CA . TYR A 1 188 ? -17.443 -13.584 16.954 1.00 56.31 188 TYR A CA 1
ATOM 1513 C C . TYR A 1 188 ? -16.855 -14.998 16.824 1.00 56.31 188 TYR A C 1
ATOM 1515 O O . TYR A 1 188 ? -15.922 -15.219 16.040 1.00 56.31 188 TYR A O 1
ATOM 1523 N N . LYS A 1 189 ? -17.371 -15.965 17.602 1.00 56.78 189 LYS A N 1
ATOM 1524 C CA . LYS A 1 189 ? -16.979 -17.380 17.482 1.00 56.78 189 LYS A CA 1
ATOM 1525 C C . LYS A 1 189 ? -16.994 -17.752 15.998 1.00 56.78 189 LYS A C 1
ATOM 1527 O O . LYS A 1 189 ? -17.981 -17.483 15.314 1.00 56.78 189 LYS A O 1
ATOM 1532 N N . ARG A 1 190 ? -15.886 -18.329 15.506 1.00 46.81 190 ARG A N 1
ATOM 1533 C CA . ARG A 1 190 ? -15.753 -18.861 14.137 1.00 46.81 190 ARG A CA 1
ATOM 1534 C C . ARG A 1 190 ? -17.066 -19.579 13.807 1.00 46.81 190 ARG A C 1
ATOM 1536 O O . ARG A 1 190 ? -17.419 -20.501 14.540 1.00 46.81 190 ARG A O 1
ATOM 1543 N N . ARG A 1 191 ? -17.797 -19.149 12.765 1.00 41.75 191 ARG A N 1
ATOM 1544 C CA . ARG A 1 191 ? -18.891 -19.967 12.219 1.00 41.75 191 ARG A CA 1
ATOM 1545 C C . ARG A 1 191 ? -18.291 -21.353 11.991 1.00 41.75 191 ARG A C 1
ATOM 1547 O O . ARG A 1 191 ? -17.310 -21.460 11.252 1.00 41.75 191 ARG A O 1
ATOM 1554 N N . ALA A 1 192 ? -18.801 -22.356 12.703 1.00 37.91 192 ALA A N 1
ATOM 1555 C CA . ALA A 1 192 ? -18.497 -23.741 12.392 1.00 37.91 192 ALA A CA 1
ATOM 1556 C C . ALA A 1 192 ? -18.874 -23.930 10.918 1.00 37.91 192 ALA A C 1
ATOM 1558 O O . ALA A 1 192 ? -19.983 -23.560 10.527 1.00 37.91 192 ALA A O 1
ATOM 1559 N N . ARG A 1 193 ? -17.899 -24.340 10.104 1.00 37.69 193 ARG A N 1
ATOM 1560 C CA . ARG A 1 193 ? -18.189 -24.837 8.762 1.00 37.69 193 ARG A CA 1
ATOM 1561 C C . ARG A 1 193 ? -18.850 -26.196 8.899 1.00 37.69 193 ARG A C 1
ATOM 1563 O O . ARG A 1 193 ? -18.400 -26.943 9.797 1.00 37.69 193 ARG A O 1
#

Foldseek 3Di:
DDDDDDPPPPPPDPPDPPPPVVPPPQPDDPDDDDADPQKDKDKWAPVVVCVPFVWDCPPPDLPDAQDWDWTAGPVGFIKIWGRHHPGIIMIIGGDDPVVVVVVVVVCVVVVCVPQADPVLVVLLVVLVVLLVVLVVVVPPVDDDDPVSVVVSVVSNVLSVVLNVCSRPPSPDDVVVSQVSCVVSCPPPDPPDD

pLDDT: mean 75.35, std 20.41, range [28.03, 93.56]

Radius of gyration: 28.02 Å; chains: 1; bounding box: 57×74×68 Å

Sequence (193 aa):
MEHQGELTATCTTIKEMHIMATVIVAPEGPYSPIAGPDSLTFCGGLLALSKRHGIDTANMADDQIGRIYETKDPNGHTWFVRFLGDPFWFAFRDRTPEEIDALEEEYADRCFSSWFSSERLRYCLEIGARVQQLLERFSPDRVQSRAARRNFKQQLSVLLDVQTRLMYDHTIKLAEVRERLSPFGLPYKRRAR

Secondary structure (DSSP, 8-state):
-----------------------------TT-----TTEEEEEE-HHHHHHHH----TT--SSSTT-EEEEE-TT--EEEEEEEETTEEEEEEEPPHHHHHHHHHHHHHHHHHHH--HHHHHHHHHHHHHHHHHHHHT-TTS---HHHHHHHHHHHHHHHHHHHHHHH-TT--HHHHHHHHGGGT-SPP----